Protein AF-A0A4Y9ZS19-F1 (afdb_monomer)

Secondary structure (DSSP, 8-state):
--PPP--------SEEEEEE-B-TT--TTT--EEEEEEHHHHHHHTT---SSTT--TTPPPEEEEEPP--SSTTSPPTTTEESHHHHSHHHHHHTTT---B-B--SSSS--B-EEEEEEESS--SSS-EEE-EEEEEEEETTTEEEEEEEEE-HHHHTT--EEEEEEEE--HHHHHHHHHHHHHHHH----TT--------

Sequence (201 aa):
MRQPSAEKNRKKQETAKLYLWTYDADEFEDNRYLPAVDADELKAFENWQPNNRDDDSGLPGLIAAELPYHKSLQRDVKDRSRDIGKLFDVFVNANNGSSMSFCMFYEGDPEHVLLEATLSLTKPITGPFVEVKLITAMHDQVDGFYPWPGKPHPLHQQGYRYIVSMHVEDDPKILHLSQRLDRNHALGLEVDGDDLDDEDF

Radius of gyration: 18.92 Å; Cα contacts (8 Å, |Δi|>4): 364; chains: 1; bounding box: 66×35×53 Å

Structure (mmCIF, N/CA/C/O backbone):
data_AF-A0A4Y9ZS19-F1
#
_entry.id   AF-A0A4Y9ZS19-F1
#
loop_
_atom_site.group_PDB
_atom_site.id
_atom_site.type_symbol
_atom_site.label_atom_id
_atom_site.label_alt_id
_atom_site.label_comp_id
_atom_site.label_asym_id
_atom_site.label_entity_id
_atom_site.label_seq_id
_atom_site.pdbx_PDB_ins_code
_atom_site.Cartn_x
_atom_site.Cartn_y
_atom_site.Cartn_z
_atom_site.occupancy
_atom_site.B_iso_or_equiv
_atom_site.auth_seq_id
_atom_site.auth_comp_id
_atom_site.auth_asym_id
_atom_site.auth_atom_id
_atom_site.pdbx_PDB_model_num
ATOM 1 N N . MET A 1 1 ? -28.492 19.736 -32.604 1.00 37.72 1 MET A N 1
ATOM 2 C CA . MET A 1 1 ? -28.467 18.367 -32.049 1.00 37.72 1 MET A CA 1
ATOM 3 C C . MET A 1 1 ? -27.195 18.234 -31.230 1.00 37.72 1 MET A C 1
ATOM 5 O O . MET A 1 1 ? -26.124 18.349 -31.805 1.00 37.72 1 MET A O 1
ATOM 9 N N . ARG A 1 2 ? -27.291 18.124 -29.901 1.00 37.28 2 ARG A N 1
ATOM 10 C CA . ARG A 1 2 ? -26.138 17.860 -29.027 1.00 37.28 2 ARG A CA 1
ATOM 11 C C . ARG A 1 2 ? -26.226 16.399 -28.597 1.00 37.28 2 ARG A C 1
ATOM 13 O O . ARG A 1 2 ? -27.251 15.999 -28.054 1.00 37.28 2 ARG A O 1
ATOM 20 N N . GLN A 1 3 ? -25.198 15.619 -28.910 1.00 33.03 3 GLN A N 1
ATOM 21 C CA . GLN A 1 3 ? -25.036 14.265 -28.386 1.00 33.03 3 GLN A CA 1
ATOM 22 C C . GLN A 1 3 ? -24.752 14.352 -26.877 1.00 33.03 3 GLN A C 1
ATOM 24 O O . GLN A 1 3 ? -23.945 15.195 -26.480 1.00 33.03 3 GLN A O 1
ATOM 29 N N . PRO A 1 4 ? -25.376 13.519 -26.031 1.00 42.47 4 PRO A N 1
ATOM 30 C CA . PRO A 1 4 ? -24.923 13.356 -24.662 1.00 42.47 4 PRO A CA 1
ATOM 31 C C . PRO A 1 4 ? -23.642 12.515 -24.667 1.00 42.47 4 PRO A C 1
ATOM 33 O O . PRO A 1 4 ? -23.627 11.369 -25.117 1.00 42.47 4 PRO A O 1
ATOM 36 N N . SER A 1 5 ? -22.556 13.119 -24.194 1.00 43.69 5 SER A N 1
ATOM 37 C CA . SER A 1 5 ? -21.299 12.454 -23.873 1.00 43.69 5 SER A CA 1
ATOM 38 C C . SER A 1 5 ? -21.555 11.355 -22.845 1.00 43.69 5 SER A C 1
ATOM 40 O O . SER A 1 5 ? -22.104 11.609 -21.775 1.00 43.69 5 SER A O 1
ATOM 42 N N . ALA A 1 6 ? -21.172 10.132 -23.201 1.00 39.81 6 ALA A N 1
ATOM 43 C CA . ALA A 1 6 ? -21.225 8.964 -22.342 1.00 39.81 6 ALA A CA 1
ATOM 44 C C . ALA A 1 6 ? -20.276 9.146 -21.150 1.00 39.81 6 ALA A C 1
ATOM 46 O O . ALA A 1 6 ? -19.095 8.806 -21.208 1.00 39.81 6 ALA A O 1
ATOM 47 N N . GLU A 1 7 ? -20.806 9.683 -20.057 1.00 41.41 7 GLU A N 1
ATOM 48 C CA . GLU A 1 7 ? -20.194 9.601 -18.741 1.00 41.41 7 GLU A CA 1
ATOM 49 C C . GLU A 1 7 ? -20.258 8.126 -18.322 1.00 41.41 7 GLU A C 1
ATOM 51 O O . GLU A 1 7 ? -21.286 7.604 -17.884 1.00 41.41 7 GLU A O 1
ATOM 56 N N . LYS A 1 8 ? -19.172 7.390 -18.591 1.00 40.19 8 LYS A N 1
ATOM 57 C CA . LYS A 1 8 ? -19.001 6.018 -18.114 1.00 40.19 8 LYS A CA 1
ATOM 58 C C . LYS A 1 8 ? -19.048 6.058 -16.586 1.00 40.19 8 LYS A C 1
ATOM 60 O O . LYS A 1 8 ? -18.043 6.341 -15.943 1.00 40.19 8 LYS A O 1
ATOM 65 N N . ASN A 1 9 ? -20.203 5.712 -16.023 1.00 37.59 9 ASN A N 1
ATOM 66 C CA . ASN A 1 9 ? -20.364 5.260 -14.644 1.00 37.59 9 ASN A CA 1
ATOM 67 C C . ASN A 1 9 ? -19.464 4.033 -14.408 1.00 37.59 9 ASN A C 1
ATOM 69 O O . ASN A 1 9 ? -19.916 2.888 -14.462 1.00 37.59 9 ASN A O 1
ATOM 73 N N . ARG A 1 10 ? -18.167 4.243 -14.160 1.00 44.97 10 ARG A N 1
ATOM 74 C CA . ARG A 1 10 ? -17.353 3.249 -13.460 1.00 44.97 10 ARG A CA 1
ATOM 75 C C . ARG A 1 10 ? -17.891 3.222 -12.035 1.00 44.97 10 ARG A C 1
ATOM 77 O O . ARG A 1 10 ? -17.698 4.178 -11.290 1.00 44.97 10 ARG A O 1
ATOM 84 N N . LYS A 1 11 ? -18.615 2.157 -11.671 1.00 52.53 11 LYS A N 1
ATOM 85 C CA . LYS A 1 11 ? -18.917 1.872 -10.264 1.00 52.53 11 LYS A CA 1
ATOM 86 C C . LYS A 1 11 ? -17.588 1.899 -9.522 1.00 52.53 11 LYS A C 1
ATOM 88 O O . LYS A 1 11 ? -16.706 1.095 -9.816 1.00 52.53 11 LYS A O 1
ATOM 93 N N . LYS A 1 12 ? -17.437 2.864 -8.626 1.00 64.38 12 LYS A N 1
ATOM 94 C CA . LYS A 1 12 ? -16.283 2.948 -7.746 1.00 64.38 12 LYS A CA 1
ATOM 95 C C . LYS A 1 12 ? -16.266 1.673 -6.913 1.00 64.38 12 LYS A C 1
ATOM 97 O O . LYS A 1 12 ? -17.283 1.356 -6.297 1.00 64.38 12 LYS A O 1
ATOM 102 N N . GLN A 1 13 ? -15.176 0.914 -6.975 1.00 78.12 13 GLN A N 1
ATOM 103 C CA . GLN A 1 13 ? -15.034 -0.242 -6.100 1.00 78.12 13 GLN A CA 1
ATOM 104 C C . GLN A 1 13 ? -15.066 0.250 -4.647 1.00 78.12 13 GLN A C 1
ATOM 106 O O . GLN A 1 13 ? -14.599 1.346 -4.340 1.00 78.12 13 GLN A O 1
ATOM 111 N N . GLU A 1 14 ? -15.709 -0.508 -3.764 1.00 90.06 14 GLU A N 1
ATOM 112 C CA . GLU A 1 14 ? -15.801 -0.140 -2.343 1.00 90.06 14 GLU A CA 1
ATOM 113 C C . GLU A 1 14 ? -14.479 -0.386 -1.607 1.00 90.06 14 GLU A C 1
ATOM 115 O O . GLU A 1 14 ? -14.228 0.203 -0.548 1.00 90.06 14 GLU A O 1
ATOM 120 N N . THR A 1 15 ? -13.636 -1.235 -2.197 1.00 95.62 15 THR A N 1
ATOM 121 C CA . THR A 1 15 ? -12.348 -1.663 -1.672 1.00 95.62 15 THR A CA 1
ATOM 122 C C . THR A 1 15 ? -11.258 -1.609 -2.735 1.00 95.62 15 THR A C 1
ATOM 124 O O . THR A 1 15 ? -11.544 -1.813 -3.911 1.00 95.62 15 THR A O 1
ATOM 127 N N . ALA A 1 16 ? -10.020 -1.407 -2.295 1.00 96.75 16 ALA A N 1
ATOM 128 C CA . ALA A 1 16 ? -8.803 -1.556 -3.092 1.00 96.75 16 ALA A CA 1
ATOM 129 C C . ALA A 1 16 ? -7.787 -2.395 -2.303 1.00 96.75 16 ALA A C 1
ATOM 131 O O . ALA A 1 16 ? -7.974 -2.606 -1.101 1.00 96.75 16 ALA A O 1
ATOM 132 N N . LYS A 1 17 ? -6.726 -2.867 -2.955 1.00 97.81 17 LYS A N 1
ATOM 133 C CA . LYS A 1 17 ? -5.658 -3.637 -2.310 1.00 97.81 17 LYS A CA 1
ATOM 134 C C . LYS A 1 17 ? -4.326 -2.906 -2.429 1.00 97.81 17 LYS A C 1
ATOM 136 O O . LYS A 1 17 ? -4.034 -2.348 -3.481 1.00 97.81 17 LYS A O 1
ATOM 141 N N . LEU A 1 18 ? -3.540 -2.925 -1.358 1.00 97.81 18 LEU A N 1
ATOM 142 C CA . LEU A 1 18 ? -2.150 -2.478 -1.356 1.00 97.81 18 LEU A CA 1
ATOM 143 C C . LEU A 1 18 ? -1.246 -3.633 -0.951 1.00 97.81 18 LEU A C 1
ATOM 145 O O . LEU A 1 18 ? -1.608 -4.370 -0.037 1.00 97.81 18 LEU A O 1
ATOM 149 N N . TYR A 1 19 ? -0.059 -3.713 -1.538 1.00 96.62 19 TYR A N 1
ATOM 150 C CA . TYR A 1 19 ? 1.049 -4.456 -0.943 1.00 96.62 19 TYR A CA 1
ATOM 151 C C . TYR A 1 19 ? 1.952 -3.467 -0.221 1.00 96.62 19 TYR A C 1
ATOM 153 O O . TYR A 1 19 ? 2.368 -2.483 -0.828 1.00 96.62 19 TYR A O 1
ATOM 161 N N . LEU A 1 20 ? 2.195 -3.699 1.068 1.00 94.12 20 LEU A N 1
ATOM 162 C CA . LEU A 1 20 ? 2.998 -2.842 1.938 1.00 94.12 20 LEU A CA 1
ATOM 163 C C . LEU A 1 20 ? 4.255 -3.578 2.409 1.00 94.12 20 LEU A C 1
ATOM 165 O O . LEU A 1 20 ? 4.226 -4.797 2.585 1.00 94.12 20 LEU A O 1
ATOM 169 N N . TRP A 1 21 ? 5.317 -2.828 2.682 1.00 90.56 21 TRP A N 1
ATOM 170 C CA . TRP A 1 21 ? 6.579 -3.339 3.225 1.00 90.56 21 TRP A CA 1
ATOM 171 C C . TRP A 1 21 ? 7.215 -2.338 4.192 1.00 90.56 21 TRP A C 1
ATOM 173 O O . TRP A 1 21 ? 6.664 -1.266 4.443 1.00 90.56 21 TRP A O 1
ATOM 183 N N . THR A 1 22 ? 8.365 -2.700 4.756 1.00 84.69 22 THR A N 1
ATOM 184 C CA . THR A 1 22 ? 9.243 -1.805 5.524 1.00 84.69 22 THR A CA 1
ATOM 185 C C . THR A 1 22 ? 10.634 -1.759 4.891 1.00 84.69 22 THR A C 1
ATOM 187 O O . THR A 1 22 ? 10.970 -2.610 4.068 1.00 84.69 22 THR A O 1
ATOM 190 N N . TYR A 1 23 ? 11.454 -0.792 5.298 1.00 76.12 23 TYR A N 1
ATOM 191 C CA . TYR A 1 23 ? 12.904 -0.817 5.087 1.00 76.12 23 TYR A CA 1
ATOM 192 C C . TYR A 1 23 ? 13.592 -1.076 6.431 1.00 76.12 23 TYR A C 1
ATOM 194 O O . TYR A 1 23 ? 13.014 -0.777 7.479 1.00 76.12 23 TYR A O 1
ATOM 202 N N . ASP A 1 24 ? 14.768 -1.701 6.408 1.00 63.62 24 ASP A N 1
ATOM 203 C CA . ASP A 1 24 ? 15.469 -2.150 7.613 1.00 63.62 24 ASP A CA 1
ATOM 204 C C . ASP A 1 24 ? 15.687 -0.992 8.606 1.00 63.62 24 ASP 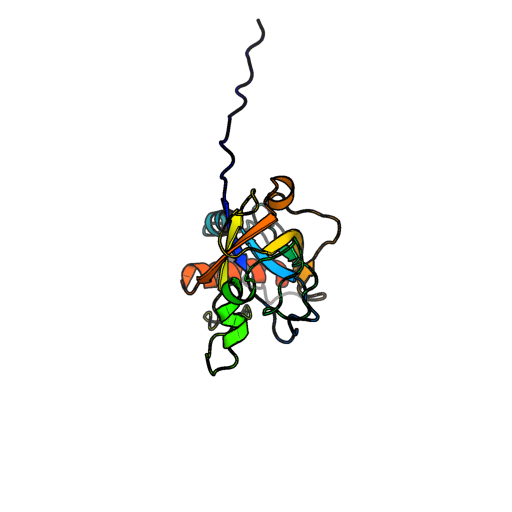A C 1
ATOM 206 O O . ASP A 1 24 ? 16.017 0.127 8.219 1.00 63.62 24 ASP A O 1
ATOM 210 N N . ALA A 1 25 ? 15.570 -1.313 9.898 1.00 51.50 25 ALA A N 1
ATOM 211 C CA . ALA A 1 25 ? 16.018 -0.525 11.055 1.00 51.50 25 ALA A CA 1
ATOM 212 C C . ALA A 1 25 ? 15.159 0.635 11.604 1.00 51.50 25 ALA A C 1
ATOM 214 O O . ALA A 1 25 ? 15.572 1.210 12.613 1.00 51.50 25 ALA A O 1
ATOM 215 N N . ASP A 1 26 ? 13.963 0.925 11.090 1.00 51.69 26 ASP A N 1
ATOM 216 C CA . ASP A 1 26 ? 13.080 1.885 11.772 1.00 51.69 26 ASP A CA 1
ATOM 217 C C . ASP A 1 26 ? 12.094 1.183 12.714 1.00 51.69 26 ASP A C 1
ATOM 219 O O . ASP A 1 26 ? 11.228 0.408 12.296 1.00 51.69 26 ASP A O 1
ATOM 223 N N . GLU A 1 27 ? 12.182 1.490 14.012 1.00 56.25 27 GLU A N 1
ATOM 224 C CA . GLU A 1 27 ? 11.103 1.164 14.939 1.00 56.25 27 GLU A CA 1
ATOM 225 C C . GLU A 1 27 ? 9.820 1.849 14.440 1.00 56.25 27 GLU A C 1
ATOM 227 O O . GLU A 1 27 ? 9.779 3.058 14.212 1.00 56.25 27 GLU A O 1
ATOM 232 N N . PHE A 1 28 ? 8.741 1.080 14.280 1.00 60.59 28 PHE A N 1
ATOM 233 C CA . PHE A 1 28 ? 7.447 1.584 13.796 1.00 60.59 28 PHE A CA 1
ATOM 234 C C . PHE A 1 28 ? 6.908 2.778 14.616 1.00 60.59 28 PHE A C 1
ATOM 236 O O . PHE A 1 28 ? 6.053 3.537 14.162 1.00 60.59 28 PHE A O 1
ATOM 243 N N . GLU A 1 29 ? 7.382 2.944 15.855 1.00 60.31 29 GLU A N 1
ATOM 244 C CA . GLU A 1 29 ? 7.044 4.077 16.720 1.00 60.31 29 GLU A CA 1
ATOM 245 C C . GLU A 1 29 ? 7.560 5.421 16.165 1.00 60.31 29 GLU A C 1
ATOM 247 O O . GLU A 1 29 ? 6.891 6.446 16.343 1.00 60.31 29 GLU A O 1
ATOM 252 N N . ASP A 1 30 ? 8.675 5.399 15.427 1.00 61.31 30 ASP A N 1
ATOM 253 C CA . ASP A 1 30 ? 9.304 6.568 14.807 1.00 61.31 30 ASP A CA 1
ATOM 254 C C . ASP A 1 30 ? 8.923 6.724 13.325 1.00 61.31 30 ASP A C 1
ATOM 256 O O . ASP A 1 30 ? 8.753 7.852 12.843 1.00 61.31 30 ASP A O 1
ATOM 260 N N . ASN A 1 31 ? 8.679 5.616 12.616 1.00 70.31 31 ASN A N 1
ATOM 261 C CA . ASN A 1 31 ? 8.262 5.639 11.215 1.00 70.31 31 ASN A CA 1
ATOM 262 C C . ASN A 1 31 ? 6.764 5.336 11.048 1.00 70.31 31 ASN A C 1
ATOM 264 O O . ASN A 1 31 ? 6.291 4.208 11.162 1.00 70.31 31 ASN A O 1
ATOM 268 N N . ARG A 1 32 ? 5.992 6.386 10.744 1.00 83.81 32 ARG A N 1
ATOM 269 C CA . ARG A 1 32 ? 4.530 6.311 10.558 1.00 83.81 32 ARG A CA 1
ATOM 270 C C . ARG A 1 32 ? 4.112 5.952 9.137 1.00 83.81 32 ARG A C 1
ATOM 272 O O . ARG A 1 32 ? 2.912 5.968 8.852 1.00 83.81 32 ARG A O 1
ATOM 279 N N . TYR A 1 33 ? 5.066 5.712 8.249 1.00 88.88 33 TYR A N 1
ATOM 280 C CA . TYR A 1 33 ? 4.809 5.446 6.847 1.00 88.88 33 TYR A CA 1
ATOM 281 C C . TYR A 1 33 ? 5.137 3.996 6.541 1.00 88.88 33 TYR A C 1
ATOM 283 O O . TYR A 1 33 ? 6.223 3.516 6.838 1.00 88.88 33 TYR A O 1
ATOM 291 N N . LEU A 1 34 ? 4.192 3.323 5.899 1.00 90.94 34 LEU A N 1
ATOM 292 C CA . LEU A 1 34 ? 4.471 2.075 5.215 1.00 90.94 34 LEU A CA 1
ATOM 293 C C . LEU A 1 34 ? 4.564 2.363 3.717 1.00 90.94 34 LEU A C 1
ATOM 295 O O . LEU A 1 34 ? 3.568 2.820 3.137 1.00 90.94 34 LEU A O 1
ATOM 299 N N . PRO A 1 35 ? 5.733 2.140 3.101 1.00 93.50 35 PRO A N 1
ATOM 300 C CA . PRO A 1 35 ? 5.849 1.987 1.662 1.00 93.50 35 PRO A CA 1
ATOM 301 C C . PRO A 1 35 ? 4.808 1.007 1.129 1.00 93.50 35 PRO A C 1
ATOM 303 O O . PRO A 1 35 ? 4.504 -0.002 1.771 1.00 93.50 35 PRO A O 1
ATOM 306 N N . ALA A 1 36 ? 4.222 1.337 -0.015 1.00 95.75 36 ALA A N 1
ATOM 307 C CA . ALA A 1 36 ? 3.195 0.528 -0.637 1.00 95.75 36 ALA A CA 1
ATOM 308 C C . ALA A 1 36 ? 3.112 0.729 -2.151 1.00 95.75 36 ALA A C 1
ATOM 310 O O . ALA A 1 36 ? 3.505 1.765 -2.690 1.00 95.75 36 ALA A O 1
ATOM 311 N N . VAL A 1 37 ? 2.457 -0.228 -2.802 1.00 96.31 37 VAL A N 1
ATOM 312 C CA . VAL A 1 37 ? 1.976 -0.134 -4.184 1.00 96.31 37 VAL A CA 1
ATOM 313 C C . VAL A 1 37 ? 0.522 -0.600 -4.266 1.00 96.31 37 VAL A C 1
ATOM 315 O O . VAL A 1 37 ? 0.103 -1.487 -3.519 1.00 96.31 37 VAL A O 1
ATOM 318 N N . ASP A 1 38 ? -0.263 -0.002 -5.165 1.00 96.62 38 ASP A N 1
ATOM 319 C CA . ASP A 1 38 ? -1.594 -0.503 -5.527 1.00 96.62 38 ASP A CA 1
ATOM 320 C C . ASP A 1 38 ? -1.476 -1.850 -6.258 1.00 96.62 38 ASP A C 1
ATOM 322 O O . ASP A 1 38 ? -0.743 -1.979 -7.239 1.00 96.62 38 ASP A O 1
ATOM 326 N N . ALA A 1 39 ? -2.212 -2.863 -5.799 1.00 96.62 39 ALA A N 1
ATOM 327 C CA . ALA A 1 39 ? -2.178 -4.196 -6.390 1.00 96.62 39 ALA A CA 1
ATOM 328 C C . ALA A 1 39 ? -2.625 -4.218 -7.864 1.00 96.62 39 ALA A C 1
ATOM 330 O O . ALA A 1 39 ? -2.105 -5.015 -8.649 1.00 96.62 39 ALA A O 1
ATOM 331 N N . ASP A 1 40 ? -3.567 -3.354 -8.261 1.00 94.75 40 ASP A N 1
ATOM 332 C CA . ASP A 1 40 ? -4.012 -3.263 -9.656 1.00 94.75 40 ASP A CA 1
ATOM 333 C C . ASP A 1 40 ? -2.925 -2.632 -10.543 1.00 94.75 40 ASP A C 1
ATOM 335 O O . ASP A 1 40 ? -2.724 -3.072 -11.679 1.00 94.75 40 ASP A O 1
ATOM 339 N N . GLU A 1 41 ? -2.191 -1.642 -10.024 1.00 94.94 41 GLU A N 1
ATOM 340 C CA . GLU A 1 41 ? -1.064 -1.028 -10.734 1.00 94.94 41 GLU A CA 1
ATOM 341 C C . GLU A 1 41 ? 0.129 -1.987 -10.819 1.00 94.94 41 GLU A C 1
ATOM 343 O O . GLU A 1 41 ? 0.701 -2.145 -11.896 1.00 94.94 41 GLU A O 1
ATOM 348 N N . LEU A 1 42 ? 0.443 -2.713 -9.740 1.00 95.69 42 LEU A N 1
ATOM 349 C CA . LEU A 1 42 ? 1.488 -3.740 -9.747 1.00 95.69 42 LEU A CA 1
ATOM 350 C C . LEU A 1 42 ? 1.176 -4.858 -10.753 1.00 95.69 42 LEU A C 1
ATOM 352 O O . LEU A 1 42 ? 2.053 -5.344 -11.465 1.00 95.69 42 LEU A O 1
ATOM 356 N N . LYS A 1 43 ? -0.098 -5.241 -10.871 1.00 94.88 43 LYS A N 1
ATOM 357 C CA . LYS A 1 43 ? -0.538 -6.210 -11.876 1.00 94.88 43 LYS A CA 1
ATOM 358 C C . LYS A 1 43 ? -0.404 -5.673 -13.300 1.00 94.88 43 LYS A C 1
ATOM 360 O O . LYS A 1 43 ? -0.035 -6.424 -14.201 1.00 94.88 43 LYS A O 1
ATOM 365 N N . ALA A 1 44 ? -0.711 -4.397 -13.5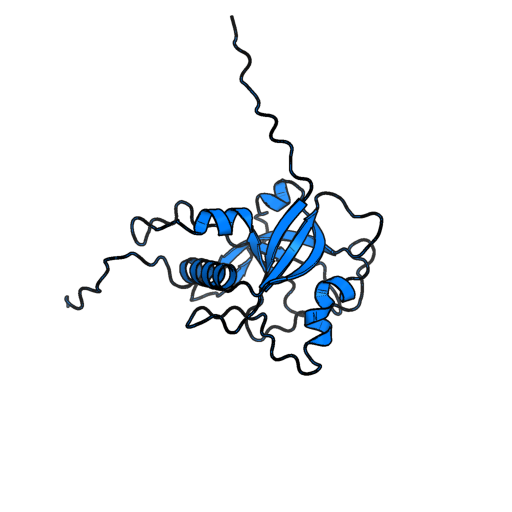28 1.00 92.19 44 ALA A N 1
ATOM 366 C CA . ALA A 1 44 ? -0.502 -3.766 -14.830 1.00 92.19 44 ALA A CA 1
ATOM 367 C C . ALA A 1 44 ? 0.992 -3.680 -15.186 1.00 92.19 44 ALA A C 1
ATOM 369 O O . ALA A 1 44 ? 1.357 -3.847 -16.350 1.00 92.19 44 ALA A O 1
ATOM 370 N N . PHE A 1 45 ? 1.841 -3.492 -14.176 1.00 94.56 45 PHE A N 1
ATOM 371 C CA . PHE A 1 45 ? 3.291 -3.447 -14.305 1.00 94.56 45 PHE A CA 1
ATOM 372 C C . PHE A 1 45 ? 3.916 -4.787 -14.698 1.00 94.56 45 PHE A C 1
ATOM 374 O O . PHE A 1 45 ? 5.001 -4.780 -15.259 1.00 94.56 45 PHE A O 1
ATOM 381 N N . GLU A 1 46 ? 3.249 -5.927 -14.488 1.00 94.12 46 GLU A N 1
ATOM 382 C CA . GLU A 1 46 ? 3.795 -7.265 -14.773 1.00 94.12 46 GLU A CA 1
ATOM 383 C C . GLU A 1 46 ? 4.500 -7.364 -16.137 1.00 94.12 46 GLU A C 1
ATOM 385 O O . GLU A 1 46 ? 5.649 -7.799 -16.214 1.00 94.12 46 GLU A O 1
ATOM 390 N N . ASN A 1 47 ? 3.835 -6.887 -17.190 1.00 91.56 47 ASN A N 1
ATOM 391 C CA . ASN A 1 47 ? 4.328 -6.943 -18.570 1.00 91.56 47 ASN A CA 1
ATOM 392 C C . ASN A 1 47 ? 4.892 -5.605 -19.069 1.00 91.56 47 ASN A C 1
ATOM 394 O O . ASN A 1 47 ? 5.118 -5.447 -20.268 1.00 91.56 47 ASN A O 1
ATOM 398 N N . TRP A 1 48 ? 5.042 -4.622 -18.184 1.00 93.06 48 TRP A N 1
ATOM 399 C CA . TRP A 1 48 ? 5.611 -3.332 -1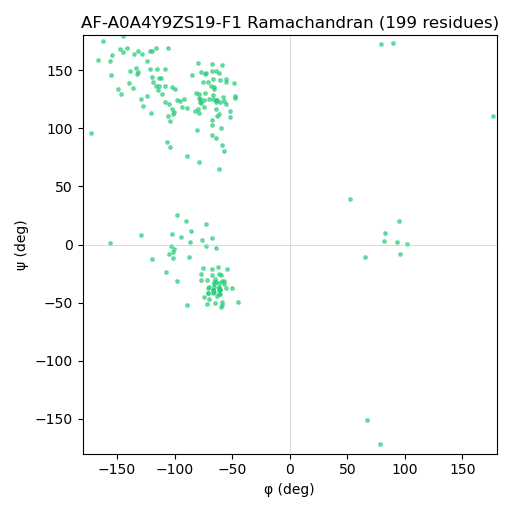8.539 1.00 93.06 48 TRP A CA 1
ATOM 400 C C . TRP A 1 48 ? 7.128 -3.451 -18.695 1.00 93.06 48 TRP A C 1
ATOM 402 O O . TRP A 1 48 ? 7.784 -4.136 -17.910 1.00 93.06 48 TRP A O 1
ATOM 412 N N . GLN A 1 49 ? 7.652 -2.773 -19.714 1.00 89.88 49 GLN A N 1
ATOM 413 C CA . GLN A 1 49 ? 9.075 -2.589 -19.961 1.00 89.88 49 GLN A CA 1
ATOM 414 C C . GLN A 1 49 ? 9.299 -1.150 -20.442 1.00 89.88 49 GLN A C 1
ATOM 416 O O . GLN A 1 49 ? 8.495 -0.665 -21.249 1.00 89.88 49 GLN A O 1
ATOM 421 N N . PRO A 1 50 ? 10.356 -0.472 -19.975 1.00 90.31 50 PRO A N 1
ATOM 422 C CA . PRO A 1 50 ? 10.693 0.865 -20.439 1.00 90.31 50 PRO A CA 1
ATOM 423 C C . PRO A 1 50 ? 11.257 0.818 -21.864 1.00 90.31 50 PRO A C 1
ATOM 425 O O . PRO A 1 50 ? 11.942 -0.132 -22.244 1.00 90.31 50 PRO A O 1
ATOM 428 N N . ASN A 1 51 ? 11.004 1.853 -22.672 1.00 88.50 51 ASN A N 1
ATOM 429 C CA . ASN A 1 51 ? 11.620 1.948 -24.003 1.00 88.50 51 ASN A CA 1
ATOM 430 C C . ASN A 1 51 ? 13.089 2.409 -23.950 1.00 88.50 51 ASN A C 1
ATOM 432 O O . ASN A 1 51 ? 13.842 2.173 -24.892 1.00 88.50 51 ASN A O 1
ATOM 436 N N . ASN A 1 52 ? 13.468 3.141 -22.900 1.00 88.31 52 ASN A N 1
ATOM 437 C CA . ASN A 1 52 ? 14.820 3.621 -22.606 1.00 88.31 52 ASN A CA 1
ATOM 438 C C . ASN A 1 52 ? 14.906 4.019 -21.118 1.00 88.31 52 ASN A C 1
ATOM 440 O O . ASN A 1 52 ? 13.889 4.018 -20.425 1.00 88.31 52 ASN A O 1
ATOM 444 N N . ARG A 1 53 ? 16.100 4.387 -20.635 1.00 88.31 53 ARG A N 1
ATOM 445 C CA . ARG A 1 53 ? 16.346 4.687 -19.211 1.00 88.31 53 ARG A CA 1
ATOM 446 C C . ARG A 1 53 ? 15.554 5.875 -18.655 1.00 88.31 53 ARG A C 1
ATOM 448 O O . ARG A 1 53 ? 15.392 5.963 -17.443 1.00 88.31 53 ARG A O 1
ATOM 455 N N . ASP A 1 54 ? 15.050 6.747 -19.526 1.00 86.94 54 ASP A N 1
ATOM 456 C CA . ASP A 1 54 ? 14.278 7.938 -19.160 1.00 86.94 54 ASP A CA 1
ATOM 457 C C . ASP A 1 54 ? 12.758 7.735 -19.320 1.00 86.94 54 ASP A C 1
ATOM 459 O O . ASP A 1 54 ? 11.977 8.636 -19.012 1.00 86.94 54 ASP A O 1
ATOM 463 N N . ASP A 1 55 ? 12.311 6.582 -19.830 1.00 88.44 55 ASP A N 1
ATOM 464 C CA . ASP A 1 55 ? 10.895 6.310 -20.080 1.00 88.44 55 ASP A CA 1
ATOM 465 C C . ASP A 1 55 ? 10.204 5.695 -18.861 1.00 88.44 55 ASP A C 1
ATOM 467 O O . ASP A 1 55 ? 9.896 4.503 -18.818 1.00 88.44 55 ASP A O 1
ATOM 471 N N . ASP A 1 56 ? 9.914 6.538 -17.873 1.00 88.50 56 ASP A N 1
ATOM 472 C CA . ASP A 1 56 ? 9.125 6.176 -16.690 1.00 88.50 56 ASP A CA 1
ATOM 473 C C . ASP A 1 56 ? 7.611 6.087 -16.973 1.00 88.50 56 ASP A C 1
ATOM 475 O O . ASP A 1 56 ? 6.800 5.834 -16.072 1.00 88.50 56 ASP A O 1
ATOM 479 N N . SER A 1 57 ? 7.198 6.253 -18.234 1.00 89.25 57 SER A N 1
ATOM 480 C CA . SER A 1 57 ? 5.793 6.253 -18.625 1.00 89.25 57 SER A CA 1
ATOM 481 C C . SER A 1 57 ? 5.146 4.900 -18.331 1.00 89.25 57 SER A C 1
ATOM 483 O O . SER A 1 57 ? 5.370 3.903 -19.018 1.00 89.25 57 SER A O 1
ATOM 485 N N . GLY A 1 58 ? 4.253 4.874 -17.344 1.00 87.88 58 GLY A N 1
ATOM 486 C CA . GLY A 1 58 ? 3.538 3.660 -16.946 1.00 87.88 58 GLY A CA 1
ATOM 487 C C . GLY A 1 58 ? 4.200 2.877 -15.814 1.00 87.88 58 GLY A C 1
ATOM 488 O O . GLY A 1 58 ? 3.630 1.868 -15.402 1.00 87.88 58 GLY A O 1
ATOM 489 N N . LEU A 1 59 ? 5.321 3.361 -15.267 1.00 92.19 59 LEU A N 1
ATOM 490 C CA . LEU A 1 59 ? 5.834 2.901 -13.981 1.00 92.19 59 LEU A CA 1
ATOM 491 C C . LEU A 1 59 ? 4.823 3.274 -12.875 1.00 92.19 59 LEU A C 1
ATOM 493 O O . LEU A 1 59 ? 4.482 4.455 -12.738 1.00 92.19 59 LEU A O 1
ATOM 497 N N . PRO A 1 60 ? 4.308 2.308 -12.089 1.00 93.56 60 PRO A N 1
ATOM 498 C CA . PRO A 1 60 ? 3.451 2.608 -10.947 1.00 93.56 60 PRO A CA 1
ATOM 499 C C . PRO A 1 60 ? 4.118 3.565 -9.965 1.00 93.56 60 PRO A C 1
ATOM 501 O O . PRO A 1 60 ? 5.304 3.433 -9.661 1.00 93.56 60 PRO A O 1
ATOM 504 N N . GLY A 1 61 ? 3.345 4.509 -9.436 1.00 92.06 61 GLY A N 1
ATOM 505 C CA . GLY A 1 61 ? 3.832 5.394 -8.385 1.00 92.06 61 GLY A CA 1
ATOM 506 C C . GLY A 1 61 ? 3.939 4.660 -7.050 1.00 92.06 61 GLY A C 1
ATOM 507 O O . GLY A 1 61 ? 3.109 3.810 -6.729 1.00 92.06 61 GLY A O 1
ATOM 508 N N . LEU A 1 62 ? 4.927 5.031 -6.238 1.00 94.94 62 LEU A N 1
ATOM 509 C CA . LEU A 1 62 ? 5.000 4.559 -4.860 1.00 94.94 62 LEU A CA 1
ATOM 510 C C . LEU A 1 62 ? 4.002 5.307 -3.972 1.00 94.94 62 LEU A C 1
ATOM 512 O O . LEU A 1 62 ? 3.697 6.493 -4.155 1.00 94.94 62 LEU A O 1
ATOM 516 N N . ILE A 1 63 ? 3.507 4.596 -2.966 1.00 97.00 63 ILE A N 1
ATOM 517 C CA . ILE A 1 63 ? 2.560 5.094 -1.978 1.00 97.00 63 ILE A CA 1
ATOM 518 C C . ILE A 1 63 ? 3.238 5.063 -0.613 1.00 97.00 63 ILE A C 1
ATOM 520 O O . ILE A 1 63 ? 3.842 4.073 -0.228 1.00 97.00 63 ILE A O 1
ATOM 524 N N . ALA A 1 64 ? 3.075 6.127 0.164 1.00 95.62 64 ALA A N 1
ATOM 525 C CA . ALA A 1 64 ? 3.273 6.090 1.604 1.00 95.62 64 ALA A CA 1
ATOM 526 C C . ALA A 1 64 ? 1.906 6.006 2.288 1.00 95.62 64 ALA A C 1
ATOM 528 O O . ALA A 1 64 ? 1.118 6.960 2.249 1.00 95.62 64 ALA A O 1
ATOM 529 N N . ALA A 1 65 ? 1.613 4.871 2.921 1.00 95.69 65 ALA A N 1
ATOM 530 C CA . ALA A 1 65 ? 0.471 4.728 3.812 1.00 95.69 65 ALA A CA 1
ATOM 531 C C . ALA A 1 65 ? 0.835 5.305 5.188 1.00 95.69 65 ALA A C 1
ATOM 533 O O . ALA A 1 65 ? 1.490 4.654 5.997 1.00 95.69 65 ALA A O 1
ATOM 534 N N . GLU A 1 66 ? 0.425 6.549 5.448 1.00 94.38 66 GLU A N 1
ATOM 535 C CA . GLU A 1 66 ? 0.634 7.231 6.728 1.00 94.38 66 GLU A CA 1
ATOM 536 C C . GLU A 1 66 ? -0.404 6.757 7.752 1.00 94.38 66 GLU A C 1
ATOM 538 O O . GLU A 1 66 ? -1.605 7.028 7.611 1.00 94.38 66 GLU A O 1
ATOM 543 N N . LEU A 1 67 ? 0.061 6.112 8.820 1.00 92.56 67 LEU A N 1
ATOM 544 C CA . LEU A 1 67 ? -0.756 5.773 9.976 1.00 92.56 67 LEU A CA 1
ATOM 545 C C . LEU A 1 67 ? -0.943 6.982 10.917 1.00 92.56 67 LEU A C 1
ATOM 547 O O . LEU A 1 67 ? -0.110 7.896 10.979 1.00 92.56 67 LEU A O 1
ATOM 551 N N . PRO A 1 68 ? -2.022 7.000 11.725 1.00 91.81 68 PRO A N 1
ATOM 552 C CA . PRO A 1 68 ? -2.115 7.913 12.855 1.00 91.81 68 PRO A CA 1
ATOM 553 C C . PRO A 1 68 ? -0.942 7.654 13.803 1.00 91.81 68 PRO A C 1
ATOM 555 O O . PRO A 1 68 ? -0.445 6.532 13.879 1.00 91.81 68 PRO A O 1
ATOM 558 N N . TYR A 1 69 ? -0.545 8.656 14.584 1.00 89.56 69 TYR A N 1
ATOM 559 C CA . TYR A 1 69 ? 0.447 8.433 15.632 1.00 89.56 69 TYR A CA 1
ATOM 560 C C . TYR A 1 69 ? -0.075 7.411 16.652 1.00 89.56 69 TYR A C 1
ATOM 562 O O . TYR A 1 69 ? -1.029 7.689 17.384 1.00 89.56 69 TYR A O 1
ATOM 570 N N . HIS A 1 70 ? 0.561 6.244 16.686 1.00 84.88 70 HIS A N 1
ATOM 571 C CA . HIS A 1 70 ? 0.321 5.184 17.653 1.00 84.88 70 HIS A CA 1
ATOM 572 C C . HIS A 1 70 ? 1.511 5.124 18.602 1.00 84.88 70 HIS A C 1
ATOM 574 O O . HIS A 1 70 ? 2.651 5.158 18.164 1.00 84.88 70 HIS A O 1
ATOM 580 N N . LYS A 1 71 ? 1.246 4.990 19.906 1.00 81.94 71 LYS A N 1
ATOM 581 C CA . LYS A 1 71 ? 2.321 4.711 20.873 1.00 81.94 71 LYS A CA 1
ATOM 582 C C . LYS A 1 71 ? 2.919 3.318 20.687 1.00 81.94 71 LYS A C 1
ATOM 584 O O . LYS A 1 71 ? 4.011 3.082 21.156 1.00 81.94 71 LYS A O 1
ATOM 589 N N . SER A 1 72 ? 2.134 2.395 20.139 1.00 82.19 72 SER A N 1
ATOM 590 C CA . SER A 1 72 ? 2.551 1.066 19.706 1.00 82.19 72 SER A CA 1
ATOM 591 C C . SER A 1 72 ? 1.444 0.471 18.835 1.00 82.19 72 SER A C 1
ATOM 593 O O . SER A 1 72 ? 0.271 0.843 18.974 1.00 82.19 72 SER A O 1
ATOM 595 N N . LEU A 1 73 ? 1.776 -0.514 18.000 1.00 84.19 73 LEU A N 1
ATOM 596 C CA . LEU A 1 73 ? 0.811 -1.259 17.175 1.00 84.19 73 LEU A CA 1
ATOM 597 C C . LEU A 1 73 ? -0.165 -2.146 17.973 1.00 84.19 73 LEU A C 1
ATOM 599 O O . LEU A 1 73 ? -0.974 -2.858 17.393 1.00 84.19 73 LEU A O 1
ATOM 603 N N . GLN A 1 74 ? -0.137 -2.084 19.306 1.00 85.94 74 GLN A N 1
ATOM 604 C CA . GLN A 1 74 ? -1.079 -2.775 20.193 1.00 85.94 74 GLN A CA 1
ATOM 605 C C . GLN A 1 74 ? -2.174 -1.854 20.749 1.00 85.94 74 GLN A C 1
ATOM 607 O O . GLN A 1 74 ? -3.117 -2.331 21.382 1.00 85.94 74 GLN A O 1
ATOM 612 N N . ARG A 1 75 ? -2.044 -0.531 20.593 1.00 89.50 75 ARG A N 1
ATOM 613 C CA . ARG A 1 75 ? -2.901 0.445 21.279 1.00 89.50 75 ARG A CA 1
ATOM 614 C C . ARG A 1 75 ? -3.653 1.316 20.298 1.00 89.50 75 ARG A C 1
ATOM 616 O O . ARG A 1 75 ? -3.055 2.173 19.665 1.00 89.50 75 ARG A O 1
ATOM 623 N N . ASP A 1 76 ? -4.970 1.167 20.271 1.00 94.06 76 ASP A N 1
ATOM 624 C CA . ASP A 1 76 ? -5.815 1.967 19.395 1.00 94.06 76 ASP A CA 1
ATOM 625 C C . ASP A 1 76 ? -5.743 3.477 19.663 1.00 94.06 76 ASP A C 1
ATOM 627 O O . ASP A 1 76 ? -5.651 3.942 20.805 1.00 94.06 76 ASP A O 1
ATOM 631 N N . VAL A 1 77 ? -5.889 4.251 18.589 1.00 94.31 77 VAL A N 1
ATOM 632 C CA . VAL A 1 77 ? -6.103 5.696 18.635 1.00 94.31 77 VAL A CA 1
ATOM 633 C C . VAL A 1 77 ? -7.597 5.974 18.548 1.00 94.31 77 VAL A C 1
ATOM 635 O O . VAL A 1 77 ? -8.271 5.586 17.590 1.00 94.31 77 VAL A O 1
ATOM 638 N N . LYS A 1 78 ? -8.117 6.696 19.547 1.00 94.81 78 LYS A N 1
ATOM 639 C CA . LYS A 1 78 ? -9.539 7.045 19.650 1.00 94.81 78 LYS A CA 1
ATOM 640 C C . LYS A 1 78 ? -10.072 7.587 18.319 1.00 94.81 78 LYS A C 1
ATOM 642 O O . LYS A 1 78 ? -9.497 8.504 17.744 1.00 94.81 7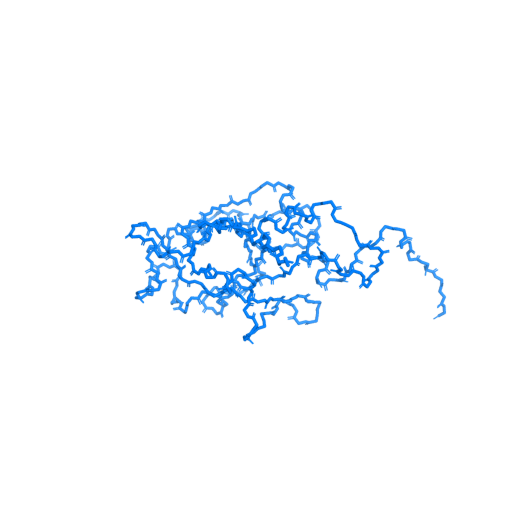8 LYS A O 1
ATOM 647 N N . ASP A 1 79 ? -11.177 7.005 17.855 1.00 93.25 79 ASP A N 1
ATOM 648 C CA . ASP A 1 79 ? -11.891 7.324 16.610 1.00 93.25 79 ASP A CA 1
ATOM 649 C C . ASP A 1 79 ? -11.138 7.034 15.295 1.00 93.25 79 ASP A C 1
ATOM 651 O O . ASP A 1 79 ? -11.776 7.016 14.236 1.00 93.25 79 ASP A O 1
ATOM 655 N N . ARG A 1 80 ? -9.838 6.721 15.357 1.00 96.12 80 ARG A N 1
ATOM 656 C CA . ARG A 1 80 ? -8.935 6.529 14.211 1.00 96.12 80 ARG A CA 1
ATOM 657 C C . ARG A 1 80 ? -8.555 5.069 13.980 1.00 96.12 80 ARG A C 1
ATOM 659 O O . ARG A 1 80 ? -8.228 4.723 12.852 1.00 96.12 80 ARG A O 1
ATOM 666 N N . SER A 1 81 ? -8.631 4.214 14.995 1.00 96.94 81 SER A N 1
ATOM 667 C CA . SER A 1 81 ? -8.443 2.770 14.848 1.00 96.94 81 SER A CA 1
ATOM 668 C C . SER A 1 81 ? -9.343 1.972 15.794 1.00 96.94 81 SER A C 1
ATOM 670 O O . SER A 1 81 ? -9.949 2.521 16.721 1.00 96.94 81 SER A O 1
ATOM 672 N N . ARG A 1 82 ? -9.452 0.672 15.523 1.00 97.12 82 ARG A N 1
ATOM 673 C CA . ARG A 1 82 ? -10.033 -0.346 16.402 1.00 97.12 82 ARG A CA 1
ATOM 674 C C . ARG A 1 82 ? -9.326 -1.664 16.141 1.00 97.12 82 ARG A C 1
ATOM 676 O O . ARG A 1 82 ? -9.228 -2.063 14.983 1.00 97.12 82 ARG A O 1
ATOM 683 N N . ASP A 1 83 ? -8.942 -2.360 17.205 1.00 95.50 83 ASP A N 1
ATOM 684 C CA . ASP A 1 83 ? -8.263 -3.651 17.146 1.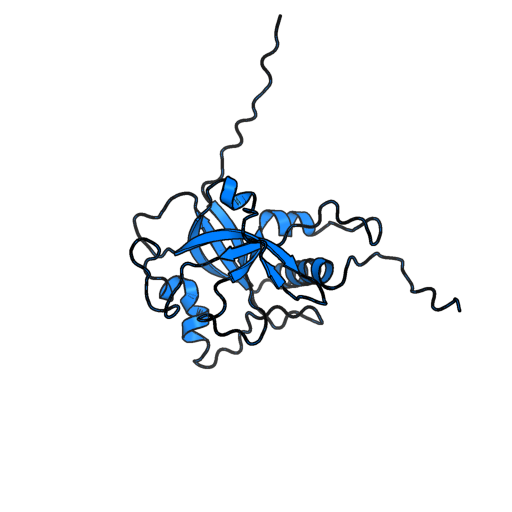00 95.50 83 ASP A CA 1
ATOM 685 C C . ASP A 1 83 ? -7.016 -3.625 16.232 1.00 95.50 83 ASP A C 1
ATOM 687 O O . ASP A 1 83 ? -6.764 -4.589 15.507 1.00 95.50 83 ASP A O 1
ATOM 691 N N . ILE A 1 84 ? -6.226 -2.539 16.239 1.00 93.44 84 ILE A N 1
ATOM 692 C CA . ILE A 1 84 ? -5.056 -2.413 15.345 1.00 93.44 84 ILE A CA 1
ATOM 693 C C . ILE A 1 84 ? -4.048 -3.558 15.520 1.00 93.44 84 ILE A C 1
ATOM 695 O O . ILE A 1 84 ? -3.508 -4.051 14.532 1.00 93.44 84 ILE A O 1
ATOM 699 N N . GLY A 1 85 ? -3.893 -4.073 16.743 1.00 91.00 85 GLY A N 1
ATOM 700 C CA . GLY A 1 85 ? -3.043 -5.235 17.011 1.00 91.00 85 GLY A CA 1
ATOM 701 C C . GLY A 1 85 ? -3.458 -6.491 16.244 1.00 91.00 85 GLY A C 1
ATOM 702 O O . GLY A 1 85 ? -2.601 -7.306 15.948 1.00 91.00 85 GLY A O 1
ATOM 703 N N . LYS A 1 86 ? -4.735 -6.633 15.856 1.00 92.94 86 LYS A N 1
ATOM 704 C CA . LYS A 1 86 ? -5.185 -7.745 15.001 1.00 92.94 86 LYS A CA 1
ATOM 705 C C . LYS A 1 86 ? -4.817 -7.548 13.534 1.00 92.94 86 LYS A C 1
ATOM 707 O O . LYS A 1 86 ? -4.640 -8.534 12.833 1.00 92.94 86 LYS A O 1
ATOM 712 N N . LEU A 1 87 ? -4.747 -6.302 13.052 1.00 92.88 87 LEU A N 1
ATOM 713 C CA . LEU A 1 87 ? -4.290 -6.024 11.685 1.00 92.88 87 LEU A CA 1
ATOM 714 C C . LEU A 1 87 ? -2.797 -6.312 11.576 1.00 92.88 87 LEU A C 1
ATOM 716 O O . LEU A 1 87 ? -2.368 -6.989 10.655 1.00 92.88 87 LEU A O 1
ATOM 720 N N . PHE A 1 88 ? -2.023 -5.822 12.542 1.00 87.88 88 PHE A N 1
ATOM 721 C CA . PHE A 1 88 ? -0.565 -5.919 12.557 1.00 87.88 88 PHE A CA 1
ATOM 722 C C . PHE A 1 88 ? -0.066 -7.087 13.418 1.00 87.88 88 PHE A C 1
ATOM 724 O O . PHE A 1 88 ? 1.056 -7.042 13.914 1.00 87.88 88 PHE A O 1
ATOM 731 N N . ASP A 1 89 ? -0.884 -8.128 13.609 1.00 86.06 89 ASP A N 1
ATOM 732 C CA . ASP A 1 89 ? -0.577 -9.249 14.511 1.00 86.06 89 ASP A CA 1
ATOM 733 C C . ASP A 1 89 ? 0.764 -9.904 14.160 1.00 86.06 89 ASP A C 1
ATOM 735 O O . ASP A 1 89 ? 1.568 -10.208 15.038 1.00 86.06 89 ASP A O 1
ATOM 739 N N . VAL A 1 90 ? 1.046 -10.000 12.861 1.00 76.62 90 VAL A N 1
ATOM 740 C CA . VAL A 1 90 ? 2.304 -10.523 12.324 1.00 76.62 90 VAL A CA 1
ATOM 741 C C . VAL A 1 90 ? 3.518 -9.700 12.744 1.00 76.62 90 VAL A C 1
ATOM 743 O O . VAL A 1 90 ? 4.517 -10.293 13.117 1.00 76.62 90 VAL A O 1
ATOM 746 N N . PHE A 1 91 ? 3.436 -8.367 12.801 1.00 73.50 91 PHE A N 1
ATOM 747 C CA . PHE A 1 91 ? 4.526 -7.535 13.330 1.00 73.50 91 PHE A CA 1
ATOM 748 C C . PHE A 1 91 ? 4.621 -7.611 14.845 1.00 73.50 91 PHE A C 1
ATOM 750 O O . PHE A 1 91 ? 5.706 -7.739 15.405 1.00 73.50 91 PHE A O 1
ATOM 757 N N . VAL A 1 92 ? 3.475 -7.519 15.521 1.00 72.38 92 VAL A N 1
ATOM 758 C CA . VAL A 1 92 ? 3.414 -7.501 16.984 1.00 72.38 92 VAL A CA 1
ATOM 759 C C . VAL A 1 92 ? 3.976 -8.798 17.568 1.00 72.38 92 VAL A C 1
ATOM 761 O O . VAL A 1 92 ? 4.649 -8.765 18.599 1.00 72.38 92 VAL A O 1
ATOM 764 N N . ASN A 1 93 ? 3.731 -9.924 16.899 1.00 70.81 93 ASN A N 1
ATOM 765 C CA . ASN A 1 93 ? 4.149 -11.246 17.347 1.00 70.81 93 ASN A CA 1
ATOM 766 C C . ASN A 1 93 ? 5.382 -11.792 16.607 1.00 70.81 93 ASN A C 1
ATOM 768 O O . ASN A 1 93 ? 5.844 -12.872 16.979 1.00 70.81 93 ASN A O 1
ATOM 772 N N . ALA A 1 94 ? 5.954 -11.074 15.627 1.00 62.62 94 ALA A N 1
ATOM 773 C CA . ALA A 1 94 ? 7.157 -11.513 14.903 1.00 62.62 94 ALA A CA 1
ATOM 774 C C . ALA A 1 94 ? 8.360 -11.751 15.834 1.00 62.62 94 ALA A C 1
ATOM 776 O O . ALA A 1 94 ? 9.145 -12.683 15.642 1.00 62.62 94 ALA A O 1
ATOM 777 N N . ASN A 1 95 ? 8.438 -10.984 16.926 1.00 52.75 95 ASN A N 1
ATOM 778 C CA . ASN A 1 95 ? 9.457 -11.124 17.971 1.00 52.75 95 ASN A CA 1
ATOM 779 C C . ASN A 1 95 ? 9.403 -12.462 18.744 1.00 52.75 95 ASN A C 1
ATOM 781 O O . ASN A 1 95 ? 10.271 -12.717 19.576 1.00 52.75 95 ASN A O 1
ATOM 785 N N . ASN A 1 96 ? 8.438 -13.345 18.460 1.00 50.66 96 ASN A N 1
ATOM 786 C CA . ASN A 1 96 ? 8.360 -14.697 19.027 1.00 50.66 96 ASN A CA 1
ATOM 787 C C . ASN A 1 96 ? 9.101 -15.764 18.194 1.00 50.66 96 ASN A C 1
ATOM 789 O O . ASN A 1 96 ? 8.834 -16.957 18.347 1.00 50.66 96 ASN A O 1
ATOM 793 N N . GLY A 1 97 ? 10.039 -15.358 17.332 1.00 45.69 97 GLY A N 1
ATOM 794 C CA . GLY A 1 97 ? 10.904 -16.273 16.580 1.00 45.69 97 GLY A CA 1
ATOM 795 C C . GLY A 1 97 ? 10.410 -16.618 15.175 1.00 45.69 97 GLY A C 1
ATOM 796 O O . GLY A 1 97 ? 10.838 -17.631 14.625 1.00 45.69 97 GLY A O 1
ATOM 797 N N . SER A 1 98 ? 9.528 -15.808 14.577 1.00 55.12 98 SER A N 1
ATOM 798 C CA . SER A 1 98 ? 9.248 -15.942 13.146 1.00 55.12 98 SER A CA 1
ATOM 799 C C . SER A 1 98 ? 10.426 -15.383 12.353 1.00 55.12 98 SER A C 1
ATOM 801 O O . SER A 1 98 ? 10.770 -14.215 12.505 1.00 55.12 98 SER A O 1
ATOM 803 N N . SER A 1 99 ? 11.010 -16.184 11.468 1.00 57.06 99 SER A N 1
ATOM 804 C CA . SER A 1 99 ? 12.048 -15.764 10.516 1.00 57.06 99 SER A CA 1
ATOM 805 C C . SER A 1 99 ? 11.509 -14.890 9.369 1.00 57.06 99 SER A C 1
ATOM 807 O O . SER A 1 99 ? 12.138 -14.812 8.321 1.00 57.06 99 SER A O 1
ATOM 809 N N . MET A 1 100 ? 10.314 -14.310 9.513 1.00 66.12 100 MET A N 1
ATOM 810 C CA . MET A 1 100 ? 9.658 -13.536 8.460 1.00 66.12 100 MET A CA 1
ATOM 811 C C . MET A 1 100 ? 10.210 -12.114 8.454 1.00 66.12 100 MET A C 1
ATOM 813 O O . MET A 1 100 ? 10.009 -11.368 9.412 1.00 66.12 100 MET A O 1
ATOM 817 N N . SER A 1 101 ? 10.882 -11.748 7.366 1.00 71.50 101 SER A N 1
ATOM 818 C CA . SER A 1 101 ? 11.257 -10.366 7.095 1.00 71.50 101 SER A CA 1
ATOM 819 C C . SER A 1 101 ? 10.169 -9.705 6.254 1.00 71.50 101 SER A C 1
ATOM 821 O O . SER A 1 101 ? 9.821 -10.219 5.198 1.00 71.50 101 SER A O 1
ATOM 823 N N . PHE A 1 102 ? 9.636 -8.571 6.710 1.00 76.25 102 PHE A N 1
ATOM 824 C CA . PHE A 1 102 ? 8.802 -7.680 5.886 1.00 76.25 102 PHE A CA 1
ATOM 825 C C . PHE A 1 102 ? 9.633 -6.560 5.238 1.00 76.25 102 PHE A C 1
ATOM 827 O O . PHE A 1 102 ? 9.084 -5.634 4.637 1.00 76.25 102 PHE A O 1
ATOM 834 N N . CYS A 1 103 ? 10.959 -6.630 5.399 1.00 78.31 103 CYS A N 1
ATOM 835 C CA . CYS A 1 103 ? 11.895 -5.692 4.811 1.00 78.31 103 CYS A CA 1
ATOM 836 C C . CYS A 1 103 ? 12.079 -6.011 3.329 1.00 78.31 103 CYS A C 1
ATOM 838 O O . CYS A 1 103 ? 12.494 -7.116 2.981 1.00 78.31 103 CYS A O 1
ATOM 840 N N . MET A 1 104 ? 11.785 -5.042 2.467 1.00 80.69 104 MET A N 1
ATOM 841 C CA . MET A 1 104 ? 12.054 -5.169 1.038 1.00 80.69 104 MET A CA 1
ATOM 842 C C . MET A 1 104 ? 13.566 -5.133 0.798 1.00 80.69 104 MET A C 1
ATOM 844 O O . MET A 1 104 ? 14.236 -4.176 1.183 1.00 80.69 104 MET A O 1
ATOM 848 N N . PHE A 1 105 ? 14.087 -6.159 0.126 1.00 74.81 105 PHE A N 1
ATOM 849 C CA . PHE A 1 105 ? 15.460 -6.199 -0.383 1.00 74.81 105 PHE A CA 1
ATOM 850 C C . PHE A 1 105 ? 15.417 -6.230 -1.911 1.00 74.81 105 PHE A C 1
ATOM 852 O O . PHE A 1 105 ? 14.644 -7.002 -2.474 1.00 74.81 105 PHE A O 1
ATOM 859 N N . TYR A 1 106 ? 16.221 -5.410 -2.593 1.00 72.12 106 TYR A N 1
ATOM 860 C CA . TYR A 1 106 ? 16.145 -5.262 -4.061 1.00 72.12 106 TYR A CA 1
ATOM 861 C C . TYR A 1 106 ? 16.988 -6.275 -4.839 1.00 72.12 106 TYR A C 1
ATOM 863 O O . TYR A 1 106 ? 16.867 -6.353 -6.060 1.00 72.12 106 TYR A O 1
ATOM 871 N N . GLU A 1 107 ? 17.859 -7.017 -4.154 1.00 68.56 107 GLU A N 1
ATOM 872 C CA . GLU A 1 107 ? 18.793 -7.963 -4.764 1.00 68.56 107 GLU A CA 1
ATOM 873 C C . GLU A 1 107 ? 18.460 -9.405 -4.374 1.00 68.56 107 GLU A C 1
ATOM 875 O O . GLU A 1 107 ? 18.095 -9.683 -3.231 1.00 68.56 107 GLU A O 1
ATOM 880 N N . GLY A 1 108 ? 18.646 -10.324 -5.326 1.00 71.00 108 GLY A N 1
ATOM 881 C CA . GLY A 1 108 ? 18.479 -11.761 -5.118 1.00 71.00 108 GLY A CA 1
ATOM 882 C C . GLY A 1 108 ? 17.027 -12.245 -5.113 1.00 71.00 108 GLY A C 1
ATOM 883 O O . GLY A 1 108 ? 16.092 -11.515 -5.451 1.00 71.00 108 GLY A O 1
ATOM 884 N N . ASP A 1 109 ? 16.858 -13.516 -4.750 1.00 76.69 109 ASP A N 1
ATOM 885 C CA . ASP A 1 109 ? 15.536 -14.102 -4.540 1.00 76.69 109 ASP A CA 1
ATOM 886 C C . ASP A 1 109 ? 14.866 -13.443 -3.320 1.00 76.69 109 ASP A C 1
ATOM 888 O O . ASP A 1 109 ? 15.543 -13.139 -2.333 1.00 76.69 109 ASP A O 1
ATOM 892 N N . PRO A 1 110 ? 13.546 -13.195 -3.350 1.00 76.31 110 PRO A N 1
ATOM 893 C CA . PRO A 1 110 ? 12.853 -12.547 -2.253 1.00 76.31 110 PRO A CA 1
ATOM 894 C C . PRO A 1 110 ? 12.840 -13.466 -1.029 1.00 76.31 110 PRO A C 1
ATOM 896 O O . PRO A 1 110 ? 12.047 -14.398 -0.929 1.00 76.31 110 PRO A O 1
ATOM 899 N N . GLU A 1 111 ? 13.702 -13.163 -0.061 1.00 77.44 111 GLU A N 1
ATOM 900 C CA . GLU A 1 111 ? 13.689 -13.773 1.278 1.00 77.44 111 GLU A CA 1
ATOM 901 C C . GLU A 1 111 ? 12.726 -13.049 2.246 1.00 77.44 111 GLU A C 1
ATOM 903 O O . GLU A 1 111 ? 12.745 -13.277 3.458 1.00 77.44 111 GLU A O 1
ATOM 908 N N . HIS A 1 112 ? 11.884 -12.156 1.719 1.00 80.44 112 HIS A N 1
ATOM 909 C CA . HIS A 1 112 ? 10.927 -11.348 2.470 1.00 80.44 112 HIS A CA 1
ATOM 910 C C . HIS A 1 112 ? 9.480 -11.677 2.086 1.00 80.44 112 HIS A C 1
ATOM 912 O O . HIS A 1 112 ? 9.214 -12.366 1.107 1.00 80.44 112 HIS A O 1
ATOM 918 N N . VAL A 1 113 ? 8.539 -11.157 2.865 1.00 87.44 113 VAL A N 1
ATOM 919 C CA . VAL A 1 113 ? 7.097 -11.205 2.609 1.00 87.44 113 VAL A CA 1
ATOM 920 C C . VAL A 1 113 ? 6.521 -9.792 2.608 1.00 87.44 113 VAL A C 1
ATOM 922 O O . VAL A 1 113 ? 7.094 -8.876 3.198 1.00 87.44 113 VAL A O 1
ATOM 925 N N . LEU A 1 114 ? 5.370 -9.601 1.968 1.00 91.44 114 LEU A N 1
ATOM 926 C CA . LEU A 1 114 ? 4.648 -8.326 1.984 1.00 91.44 114 LEU A CA 1
ATOM 927 C C . LEU A 1 114 ? 3.424 -8.413 2.887 1.00 91.44 114 LEU A C 1
ATOM 929 O O . LEU A 1 114 ? 2.996 -9.485 3.319 1.00 91.44 114 LEU A O 1
ATOM 933 N N . LEU A 1 115 ? 2.831 -7.257 3.160 1.00 92.31 115 LEU A N 1
ATOM 934 C CA . LEU A 1 115 ? 1.522 -7.166 3.793 1.00 92.31 115 LEU A CA 1
ATOM 935 C C . LEU A 1 115 ? 0.509 -6.765 2.737 1.00 92.31 115 LEU A C 1
ATOM 937 O O . LEU A 1 115 ? 0.502 -5.618 2.287 1.00 92.31 115 LEU A O 1
ATOM 941 N N . GLU A 1 116 ? -0.381 -7.678 2.370 1.00 96.25 116 GLU A N 1
ATOM 942 C CA . GLU A 1 116 ? -1.533 -7.304 1.563 1.00 96.25 116 GLU A CA 1
ATOM 943 C C . GLU A 1 116 ? -2.587 -6.665 2.474 1.00 96.25 116 GLU A C 1
ATOM 945 O O . GLU A 1 116 ? -3.182 -7.322 3.332 1.00 96.25 116 GLU A O 1
ATOM 950 N N . ALA A 1 117 ? -2.843 -5.372 2.284 1.00 97.25 117 ALA A N 1
ATOM 951 C CA . ALA A 1 117 ? -3.895 -4.644 2.972 1.00 97.25 117 ALA A CA 1
ATOM 952 C C . ALA A 1 117 ? -5.113 -4.431 2.077 1.00 97.25 117 ALA A C 1
ATOM 954 O O . ALA A 1 117 ? -5.015 -3.957 0.947 1.00 97.25 117 ALA A O 1
ATOM 955 N N . THR A 1 118 ? -6.297 -4.665 2.638 1.00 97.88 118 THR A N 1
ATOM 956 C CA . THR A 1 118 ? -7.555 -4.224 2.031 1.00 97.88 118 THR A CA 1
ATOM 957 C C . THR A 1 118 ? -7.897 -2.817 2.512 1.00 97.88 118 THR A C 1
ATOM 959 O O . THR A 1 118 ? -8.162 -2.597 3.699 1.00 97.88 118 THR A O 1
ATOM 962 N N . LEU A 1 119 ? -7.941 -1.871 1.575 1.00 97.69 119 LEU A N 1
ATOM 963 C CA . LEU A 1 119 ? -8.438 -0.515 1.766 1.00 97.69 119 LEU A CA 1
ATOM 964 C C . LEU A 1 119 ? -9.953 -0.453 1.586 1.00 97.69 119 LEU A C 1
ATOM 966 O O . LEU A 1 119 ? -10.507 -1.109 0.712 1.00 97.69 119 LEU A O 1
ATOM 970 N N . SER A 1 120 ? -10.619 0.414 2.344 1.00 97.38 120 SER A N 1
ATOM 971 C CA . SER A 1 120 ? -12.042 0.721 2.216 1.00 97.38 120 SER A CA 1
ATOM 972 C C . SER A 1 120 ? -12.302 2.229 2.195 1.00 97.38 120 SER A C 1
ATOM 974 O O . SER A 1 120 ? -11.598 3.028 2.828 1.00 97.38 120 SER A O 1
ATOM 976 N N . LEU A 1 121 ? -13.352 2.621 1.468 1.00 96.50 121 LEU A N 1
ATOM 977 C CA . LEU A 1 121 ? -13.896 3.985 1.446 1.00 96.50 121 LEU A CA 1
ATOM 978 C C . LEU A 1 121 ? -14.636 4.345 2.746 1.00 96.50 121 LEU A C 1
ATOM 980 O O . LEU A 1 121 ? -14.697 5.512 3.161 1.00 96.50 121 LEU A O 1
ATOM 984 N N . THR A 1 122 ? -15.234 3.334 3.378 1.00 95.31 122 THR A N 1
ATOM 985 C CA . THR A 1 122 ? -16.144 3.480 4.514 1.00 95.31 122 THR A CA 1
ATOM 986 C C . THR A 1 122 ? -15.542 2.895 5.773 1.00 95.31 122 THR A C 1
ATOM 988 O O . THR A 1 122 ? -15.016 1.786 5.768 1.00 95.31 122 THR A O 1
ATOM 991 N N . LYS A 1 123 ? -15.680 3.624 6.880 1.00 96.00 123 LYS A N 1
ATOM 992 C CA . LYS A 1 123 ? -15.274 3.130 8.191 1.00 96.00 123 LYS A CA 1
ATOM 993 C C . LYS A 1 123 ? -16.138 1.915 8.543 1.00 96.00 123 LYS A C 1
ATOM 995 O O . LYS A 1 123 ? -17.365 2.056 8.551 1.00 96.00 123 LYS A O 1
ATOM 1000 N N . PRO A 1 124 ? -15.555 0.748 8.849 1.00 94.69 124 PRO A N 1
ATOM 1001 C CA . PRO A 1 124 ? -16.353 -0.434 9.124 1.00 94.69 124 PRO A CA 1
ATOM 1002 C C . PRO A 1 124 ? -17.084 -0.307 10.468 1.00 94.69 124 PRO A C 1
ATOM 1004 O O . PRO A 1 124 ? -16.535 0.170 11.466 1.00 94.69 124 PRO A O 1
ATOM 1007 N N . ILE A 1 125 ? -18.339 -0.762 10.514 1.00 95.62 125 ILE A N 1
ATOM 1008 C CA . ILE A 1 125 ? -19.171 -0.721 11.731 1.00 95.62 125 ILE A CA 1
ATOM 1009 C C . ILE A 1 125 ? -18.646 -1.717 12.773 1.00 95.62 125 ILE A C 1
ATOM 1011 O O . ILE A 1 125 ? -18.618 -1.407 13.963 1.00 95.62 125 ILE A O 1
ATOM 1015 N N . THR A 1 126 ? -18.162 -2.877 12.331 1.00 95.25 126 THR A N 1
ATOM 1016 C CA . THR A 1 126 ? -17.584 -3.954 13.152 1.00 95.25 126 THR A CA 1
ATOM 1017 C C . THR A 1 126 ? -16.206 -4.361 12.622 1.00 95.25 126 THR A C 1
ATOM 1019 O O . THR A 1 126 ? -15.847 -4.002 11.506 1.00 95.25 126 THR A O 1
ATOM 1022 N N . GLY A 1 127 ? -15.419 -5.084 13.423 1.00 95.62 127 GLY A N 1
ATOM 1023 C CA . GLY A 1 127 ? -14.106 -5.594 13.003 1.00 95.62 127 GLY A CA 1
ATOM 1024 C C . GLY A 1 127 ? -12.974 -4.559 13.036 1.00 95.62 127 GLY A C 1
ATOM 1025 O O . GLY A 1 127 ? -13.214 -3.379 13.314 1.00 95.62 127 GLY A O 1
ATOM 1026 N N . PRO A 1 128 ? -11.728 -4.993 12.808 1.00 97.38 128 PRO A N 1
ATOM 1027 C CA . PRO A 1 128 ? -10.577 -4.119 12.936 1.00 97.38 128 PRO A CA 1
ATOM 1028 C C . PRO A 1 128 ? -10.555 -3.030 11.857 1.00 97.38 128 PRO A C 1
ATOM 1030 O O . PRO A 1 128 ? -11.043 -3.228 10.746 1.00 97.38 128 PRO A O 1
ATOM 1033 N N . PHE A 1 129 ? -9.995 -1.867 12.187 1.00 97.88 129 PHE A N 1
ATOM 1034 C CA . PHE A 1 129 ? -9.626 -0.867 11.187 1.00 97.88 129 PHE A CA 1
ATOM 1035 C C . PHE A 1 129 ? -8.519 0.058 11.685 1.00 97.88 129 PHE A C 1
ATOM 1037 O O . PHE A 1 129 ? -8.383 0.289 12.886 1.00 97.88 129 PHE A O 1
ATOM 1044 N N . VAL A 1 130 ? -7.811 0.681 10.748 1.00 97.38 130 VAL A N 1
ATOM 1045 C CA . VAL A 1 130 ? -7.008 1.879 11.001 1.00 97.38 130 VAL A CA 1
ATOM 1046 C C . VAL A 1 130 ? -7.218 2.894 9.883 1.00 97.38 130 VAL A C 1
ATOM 1048 O O . VAL A 1 130 ? -7.271 2.546 8.705 1.00 97.38 130 VAL A O 1
ATOM 1051 N N . GLU A 1 131 ? -7.405 4.158 10.254 1.00 97.44 131 GLU A N 1
ATOM 1052 C CA . GLU A 1 131 ? -7.500 5.264 9.308 1.00 97.44 131 GLU A CA 1
ATOM 1053 C C . GLU A 1 131 ? -6.111 5.663 8.808 1.00 97.44 131 GLU A C 1
ATOM 1055 O O . GLU A 1 131 ? -5.265 6.034 9.615 1.00 97.44 131 GLU A O 1
ATOM 1060 N N . VAL A 1 132 ? -5.904 5.674 7.495 1.00 96.50 132 VAL A N 1
ATOM 1061 C CA . VAL A 1 132 ? -4.627 6.011 6.852 1.00 96.50 132 VAL A CA 1
ATOM 1062 C C . VAL A 1 132 ? -4.770 7.198 5.905 1.00 96.50 132 VAL A C 1
ATOM 1064 O O . VAL A 1 132 ? -5.832 7.410 5.308 1.00 96.50 132 VAL A O 1
ATOM 1067 N N . LYS A 1 133 ? -3.692 7.967 5.730 1.00 96.06 133 LYS A N 1
ATOM 1068 C CA . LYS A 1 133 ? -3.555 8.864 4.573 1.00 96.06 133 LYS A CA 1
ATOM 1069 C C . LYS A 1 133 ? -2.665 8.192 3.540 1.00 96.06 133 LYS A C 1
ATOM 1071 O O . LYS A 1 133 ? -1.612 7.684 3.895 1.00 96.06 133 LYS A O 1
ATOM 1076 N N . LEU A 1 134 ? -3.077 8.205 2.275 1.00 97.25 134 LEU A N 1
ATOM 1077 C CA . LEU A 1 134 ? -2.253 7.679 1.185 1.00 97.25 134 LEU A CA 1
ATOM 1078 C C . LEU A 1 134 ? -1.592 8.860 0.485 1.00 97.25 134 LEU A C 1
ATOM 1080 O O . LEU A 1 134 ? -2.267 9.726 -0.084 1.00 97.25 134 LEU A O 1
ATOM 1084 N N . ILE A 1 135 ? -0.275 8.919 0.586 1.00 96.50 135 ILE A N 1
ATOM 1085 C CA . ILE A 1 135 ? 0.555 10.015 0.09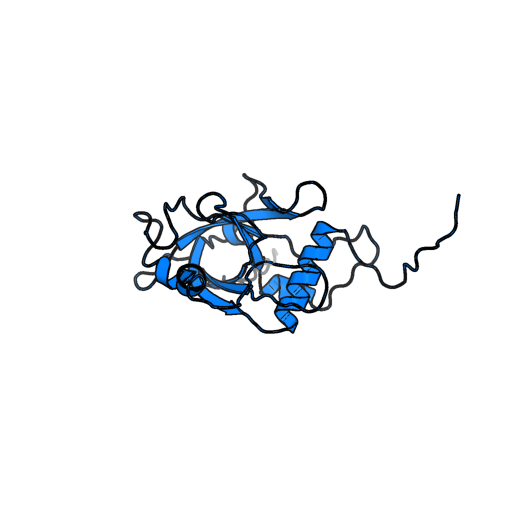9 1.00 96.50 135 ILE A CA 1
ATOM 1086 C C . ILE A 1 135 ? 1.382 9.478 -1.066 1.00 96.50 135 ILE A C 1
ATOM 1088 O O . ILE A 1 135 ? 1.771 8.315 -1.057 1.00 96.50 135 ILE A O 1
ATOM 1092 N N . THR A 1 136 ? 1.614 10.299 -2.087 1.00 95.94 136 THR A N 1
ATOM 1093 C CA . THR A 1 136 ? 2.563 9.929 -3.147 1.00 95.94 136 THR A CA 1
ATOM 1094 C C . THR A 1 136 ? 3.957 9.864 -2.537 1.00 95.94 136 THR A C 1
ATOM 1096 O O . THR A 1 136 ? 4.332 10.776 -1.801 1.00 95.94 136 THR A O 1
ATOM 1099 N N . ALA A 1 137 ? 4.714 8.824 -2.837 1.00 94.81 137 ALA A N 1
ATOM 1100 C CA . ALA A 1 137 ? 6.087 8.677 -2.390 1.00 94.81 137 ALA A CA 1
ATOM 1101 C C . ALA A 1 137 ? 7.034 8.576 -3.582 1.00 94.81 137 ALA A C 1
ATOM 1103 O O . ALA A 1 137 ? 6.609 8.394 -4.726 1.00 94.81 137 ALA A O 1
ATOM 1104 N N . MET A 1 138 ? 8.310 8.720 -3.278 1.00 91.19 138 MET A N 1
ATOM 1105 C CA . MET A 1 138 ? 9.417 8.446 -4.170 1.00 91.19 138 MET A CA 1
ATOM 1106 C C . MET A 1 138 ? 10.474 7.672 -3.407 1.00 91.19 138 MET A C 1
ATOM 1108 O O . MET A 1 138 ? 10.458 7.610 -2.175 1.00 91.19 138 MET A O 1
ATOM 1112 N N . HIS A 1 139 ? 11.374 7.077 -4.165 1.00 89.31 139 HIS A N 1
ATOM 1113 C CA . HIS A 1 139 ? 12.494 6.349 -3.630 1.00 89.31 139 HIS A CA 1
ATOM 1114 C C . HIS A 1 139 ? 13.664 6.527 -4.584 1.00 89.31 139 HIS A C 1
ATOM 1116 O O . HIS A 1 139 ? 13.486 6.340 -5.781 1.00 89.31 139 HIS A O 1
ATOM 1122 N N . ASP A 1 140 ? 14.822 6.919 -4.066 1.00 85.50 140 ASP A N 1
ATOM 1123 C CA . ASP A 1 140 ? 16.074 6.979 -4.818 1.00 85.50 140 ASP A CA 1
ATOM 1124 C C . ASP A 1 140 ? 17.261 6.530 -3.947 1.00 85.50 140 ASP A C 1
ATOM 1126 O O . ASP A 1 140 ? 17.134 6.354 -2.733 1.00 85.50 140 ASP A O 1
ATOM 1130 N N . GLN A 1 141 ? 18.425 6.319 -4.566 1.00 79.50 141 GLN A N 1
ATOM 1131 C CA . GLN A 1 141 ? 19.651 5.901 -3.872 1.00 79.50 141 GLN A CA 1
ATOM 1132 C C . GLN A 1 141 ? 20.167 6.893 -2.821 1.00 79.50 141 GLN A C 1
ATOM 1134 O O . GLN A 1 141 ? 20.932 6.494 -1.942 1.00 79.50 141 GLN A O 1
ATOM 1139 N N . VAL A 1 142 ? 19.853 8.182 -2.957 1.00 78.44 142 VAL A N 1
ATOM 1140 C CA . VAL A 1 142 ? 20.479 9.246 -2.164 1.00 78.44 142 VAL A CA 1
ATOM 1141 C C . VAL A 1 142 ? 19.690 9.476 -0.885 1.00 78.44 142 VAL A C 1
ATOM 1143 O O . VAL A 1 142 ? 20.261 9.455 0.205 1.00 78.44 142 VAL A O 1
ATOM 1146 N N . ASP A 1 143 ? 18.385 9.671 -1.033 1.00 78.19 143 ASP A N 1
ATOM 1147 C CA . ASP A 1 143 ? 17.469 10.042 0.038 1.00 78.19 143 ASP A CA 1
ATOM 1148 C C . ASP A 1 143 ? 16.650 8.843 0.548 1.00 78.19 143 ASP A C 1
ATOM 1150 O O . ASP A 1 143 ? 15.941 8.958 1.552 1.00 78.19 143 ASP A O 1
ATOM 1154 N N . GLY A 1 144 ? 16.762 7.677 -0.099 1.00 85.50 144 GLY A N 1
ATOM 1155 C CA . GLY A 1 144 ? 15.987 6.489 0.242 1.00 85.50 144 GLY A CA 1
ATOM 1156 C C . GLY A 1 144 ? 14.506 6.699 -0.053 1.00 85.50 144 GLY A C 1
ATOM 1157 O O . GLY A 1 144 ? 14.139 7.438 -0.965 1.00 85.50 144 GLY A O 1
ATOM 1158 N N . PHE A 1 145 ? 13.629 6.028 0.691 1.00 88.62 145 PHE A N 1
ATOM 1159 C CA . PHE A 1 145 ? 12.191 6.238 0.558 1.00 88.62 145 PHE A CA 1
ATOM 1160 C C . PHE A 1 145 ? 11.761 7.523 1.258 1.00 88.62 145 PHE A C 1
ATOM 1162 O O . PHE A 1 145 ? 11.896 7.661 2.476 1.00 88.62 145 PHE A O 1
ATOM 1169 N N . TYR A 1 146 ? 11.141 8.427 0.506 1.00 89.62 146 TYR A N 1
ATOM 1170 C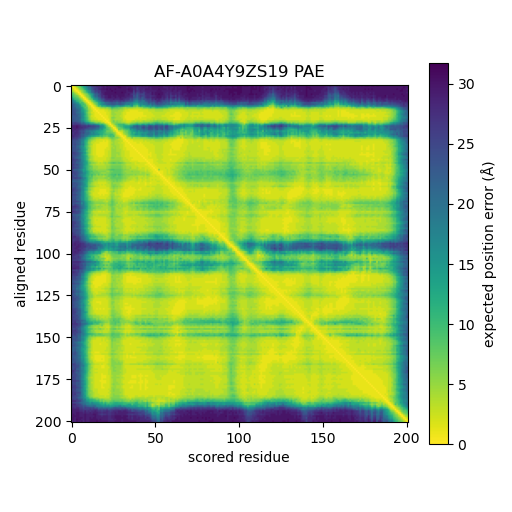 CA . TYR A 1 146 ? 10.580 9.652 1.051 1.00 89.62 146 TYR A CA 1
ATOM 1171 C C . TYR A 1 146 ? 9.125 9.848 0.611 1.00 89.62 146 TYR A C 1
ATOM 1173 O O . TYR A 1 146 ? 8.800 9.888 -0.581 1.00 89.62 146 TYR A O 1
ATOM 1181 N N . PRO A 1 147 ? 8.195 10.030 1.567 1.00 91.06 147 PRO A N 1
ATOM 1182 C CA . PRO A 1 147 ? 6.868 10.513 1.236 1.00 91.06 147 PRO A CA 1
ATOM 1183 C C . PRO A 1 147 ? 6.953 11.961 0.741 1.00 91.06 147 PRO A C 1
ATOM 1185 O O . PRO A 1 147 ? 7.812 12.735 1.166 1.00 91.06 147 PRO A O 1
ATOM 1188 N N . TRP A 1 148 ? 5.977 12.383 -0.062 1.00 90.62 148 TRP A N 1
ATOM 1189 C CA . TRP A 1 148 ? 5.755 13.792 -0.389 1.00 90.62 148 TRP A CA 1
ATOM 1190 C C . TRP A 1 148 ? 4.559 14.376 0.370 1.00 90.62 148 TRP A C 1
ATOM 1192 O O . TRP A 1 148 ? 3.444 14.443 -0.170 1.00 90.62 148 TRP A O 1
ATOM 1202 N N . PRO A 1 149 ? 4.755 14.834 1.626 1.00 80.31 149 PRO A N 1
ATOM 1203 C CA . PRO A 1 149 ? 3.725 15.526 2.385 1.00 80.31 149 PRO A CA 1
ATOM 1204 C C . PRO A 1 149 ? 3.051 16.628 1.561 1.00 80.31 149 PRO A C 1
ATOM 1206 O O . PRO A 1 149 ? 3.702 17.509 1.009 1.00 80.31 149 PRO A O 1
ATOM 1209 N N . GLY A 1 150 ? 1.720 16.579 1.480 1.00 82.00 150 GLY A N 1
ATOM 1210 C CA . GLY A 1 150 ? 0.922 17.532 0.700 1.00 82.00 150 GLY A CA 1
ATOM 1211 C C . GLY A 1 150 ? 0.557 17.071 -0.714 1.00 82.00 150 GLY A C 1
ATOM 1212 O O . GLY A 1 150 ? -0.299 17.702 -1.332 1.00 82.00 150 GLY A O 1
ATOM 1213 N N . LYS A 1 151 ? 1.105 15.947 -1.200 1.00 92.56 151 LYS A N 1
ATOM 1214 C CA . LYS A 1 151 ? 0.716 15.329 -2.477 1.00 92.56 151 LYS A CA 1
ATOM 1215 C C . LYS A 1 151 ? -0.104 14.046 -2.243 1.00 92.56 151 LYS A C 1
ATOM 1217 O O . LYS A 1 151 ? 0.464 12.956 -2.151 1.00 92.56 151 LYS A O 1
ATOM 1222 N N . PRO A 1 152 ? -1.444 14.136 -2.117 1.00 93.88 152 PRO A N 1
ATOM 1223 C CA . PRO A 1 152 ? -2.280 12.960 -1.885 1.00 93.88 152 PRO A CA 1
ATOM 1224 C C . PRO A 1 152 ? -2.260 12.020 -3.093 1.00 93.88 152 PRO A C 1
ATOM 1226 O O . PRO A 1 152 ? -2.425 12.472 -4.227 1.00 93.88 152 PRO A O 1
ATOM 1229 N N . HIS A 1 153 ? -2.119 10.718 -2.839 1.00 95.31 153 HIS A N 1
ATOM 1230 C CA . HIS A 1 153 ? -2.205 9.683 -3.871 1.00 95.31 153 HIS A CA 1
ATOM 1231 C C . HIS A 1 153 ? -3.623 9.641 -4.488 1.00 95.31 153 HIS A C 1
ATOM 1233 O O . HIS A 1 153 ? -4.596 9.900 -3.764 1.00 95.31 153 HIS A O 1
ATOM 1239 N N . PRO A 1 154 ? -3.808 9.279 -5.777 1.00 94.19 154 PRO A N 1
ATOM 1240 C CA . PRO A 1 154 ? -5.131 9.144 -6.390 1.00 94.19 154 PRO A CA 1
ATOM 1241 C C . PRO A 1 154 ? -6.120 8.290 -5.586 1.00 94.19 154 PRO A C 1
ATOM 1243 O O . PRO A 1 154 ? -7.291 8.655 -5.485 1.00 94.19 154 PRO A O 1
ATOM 1246 N N . LEU A 1 155 ? -5.671 7.211 -4.936 1.00 94.75 155 LEU A N 1
ATOM 1247 C CA . LEU A 1 155 ? -6.530 6.414 -4.046 1.00 94.75 155 LEU A CA 1
ATOM 1248 C C . LEU A 1 155 ? -7.077 7.232 -2.860 1.00 94.75 155 LEU A C 1
ATOM 1250 O O . LEU A 1 155 ? -8.254 7.116 -2.513 1.00 94.75 155 LEU A O 1
ATOM 1254 N N . HIS A 1 156 ? -6.271 8.121 -2.272 1.00 94.88 156 HIS A N 1
ATOM 1255 C CA . HIS A 1 156 ? -6.744 9.010 -1.208 1.00 94.88 156 HIS A CA 1
ATOM 1256 C C . HIS A 1 156 ? -7.767 10.026 -1.722 1.00 94.88 156 HIS A C 1
ATOM 1258 O O . HIS A 1 156 ? -8.767 10.287 -1.058 1.00 94.88 156 HIS A O 1
ATOM 1264 N N . GLN A 1 157 ? -7.563 10.568 -2.926 1.00 93.75 157 GLN A N 1
ATOM 1265 C CA . GLN A 1 157 ? -8.519 11.479 -3.573 1.00 93.75 157 GLN A CA 1
ATOM 1266 C C . GLN A 1 157 ? -9.836 10.768 -3.911 1.00 93.75 157 GLN A C 1
ATOM 1268 O O . GLN A 1 157 ? -10.922 11.344 -3.829 1.00 93.75 157 GLN A O 1
ATOM 1273 N N . GLN A 1 158 ? -9.753 9.473 -4.215 1.00 94.38 158 GLN A N 1
ATOM 1274 C CA . GLN A 1 158 ? -10.899 8.584 -4.309 1.00 94.38 158 GLN A CA 1
ATOM 1275 C C . GLN A 1 158 ? -11.498 8.253 -2.929 1.00 94.38 158 GLN A C 1
ATOM 1277 O O . GLN A 1 158 ? -12.530 7.605 -2.860 1.00 94.38 158 GLN A O 1
ATOM 1282 N N . GLY A 1 159 ? -10.967 8.739 -1.814 1.00 95.81 159 GLY A N 1
ATOM 1283 C CA . GLY A 1 159 ? -11.566 8.580 -0.489 1.00 95.81 159 GLY A CA 1
ATOM 1284 C C . GLY A 1 159 ? -11.261 7.249 0.195 1.00 95.81 159 GLY A C 1
ATOM 1285 O O . GLY A 1 159 ? -11.857 6.976 1.240 1.00 95.81 159 GLY A O 1
ATOM 1286 N N . TYR A 1 160 ? -10.344 6.440 -0.347 1.00 97.38 160 TYR A N 1
ATOM 1287 C CA . TYR A 1 160 ? -9.801 5.299 0.384 1.00 97.38 160 TYR A CA 1
ATOM 1288 C C . TYR A 1 160 ? -8.979 5.815 1.560 1.00 97.38 160 TYR A C 1
ATOM 1290 O O . TYR A 1 160 ? -8.092 6.658 1.403 1.00 97.38 160 TYR A O 1
ATOM 1298 N N . ARG A 1 161 ? -9.329 5.347 2.758 1.00 96.56 161 ARG A N 1
ATOM 1299 C CA . ARG A 1 161 ? -8.756 5.873 4.004 1.00 96.56 161 ARG A CA 1
ATOM 1300 C C . ARG A 1 161 ? -8.803 4.903 5.174 1.00 96.56 161 ARG A C 1
ATOM 1302 O O . ARG A 1 161 ? -8.410 5.292 6.261 1.00 96.56 161 ARG A O 1
ATOM 1309 N N . TYR A 1 162 ? -9.305 3.684 4.995 1.00 98.00 162 TYR A N 1
ATOM 1310 C CA . TYR A 1 162 ? -9.369 2.695 6.069 1.00 98.00 162 TYR A CA 1
ATOM 1311 C C . TYR A 1 162 ? -8.721 1.400 5.615 1.00 98.00 162 TYR A C 1
ATOM 1313 O O . TYR A 1 162 ? -9.217 0.789 4.677 1.00 98.00 162 TYR A O 1
ATOM 1321 N N . ILE A 1 163 ? -7.665 0.959 6.292 1.00 97.69 163 ILE A N 1
ATOM 1322 C CA . ILE A 1 163 ? -7.241 -0.440 6.212 1.00 97.69 163 ILE A CA 1
ATOM 1323 C C . ILE A 1 163 ? -8.176 -1.229 7.120 1.00 97.69 163 ILE A C 1
ATOM 1325 O O . ILE A 1 163 ? -8.353 -0.862 8.282 1.00 97.69 163 ILE A O 1
ATOM 1329 N N . VAL A 1 164 ? -8.803 -2.275 6.586 1.00 97.69 164 VAL A N 1
ATOM 1330 C CA . VAL A 1 164 ? -9.816 -3.080 7.301 1.00 97.69 164 VAL A CA 1
ATOM 1331 C C . VAL A 1 164 ? -9.430 -4.551 7.443 1.00 97.69 164 VAL A C 1
ATOM 1333 O O . VAL A 1 164 ? -10.049 -5.293 8.200 1.00 97.69 164 VAL A O 1
ATOM 1336 N N . SER A 1 165 ? -8.402 -4.977 6.717 1.00 96.38 165 SER A N 1
ATOM 1337 C CA . SER A 1 165 ? -7.820 -6.311 6.793 1.00 96.38 165 SER A CA 1
ATOM 1338 C C . SER A 1 165 ? -6.378 -6.233 6.316 1.00 96.38 165 SER A C 1
ATOM 1340 O O . SER A 1 165 ? -6.081 -5.431 5.428 1.00 96.38 165 SER A O 1
ATOM 1342 N N . MET A 1 166 ? -5.513 -7.050 6.910 1.00 93.69 166 MET A N 1
ATOM 1343 C CA . MET A 1 166 ? -4.163 -7.300 6.427 1.00 93.69 166 MET A CA 1
ATOM 1344 C C . MET A 1 166 ? -3.838 -8.786 6.551 1.00 93.69 166 MET A C 1
ATOM 1346 O O . MET A 1 166 ? -4.336 -9.446 7.467 1.00 93.69 166 MET A O 1
ATOM 1350 N N . HIS A 1 167 ? -3.008 -9.296 5.650 1.00 92.00 167 HIS A N 1
ATOM 1351 C CA . HIS A 1 167 ? -2.417 -10.629 5.738 1.00 92.00 167 HIS A CA 1
ATOM 1352 C C . HIS A 1 167 ? -1.025 -10.648 5.113 1.00 92.00 167 HIS A C 1
ATOM 1354 O O . HIS A 1 167 ? -0.623 -9.694 4.451 1.00 92.00 167 HIS A O 1
ATOM 1360 N N . VAL A 1 168 ? -0.301 -11.736 5.361 1.00 91.62 168 VAL A N 1
ATOM 1361 C CA . VAL A 1 168 ? 0.997 -11.999 4.739 1.00 91.62 168 VAL A CA 1
ATOM 1362 C C . VAL A 1 168 ? 0.777 -12.396 3.287 1.00 91.62 168 VAL A C 1
ATOM 1364 O O . VAL A 1 168 ? -0.048 -13.266 3.016 1.00 91.62 168 VAL A O 1
ATOM 1367 N N . GLU A 1 169 ? 1.520 -11.757 2.395 1.00 93.62 169 GLU A N 1
ATOM 1368 C CA . GLU A 1 169 ? 1.640 -12.125 0.991 1.00 93.62 169 GLU A CA 1
ATOM 1369 C C . GLU A 1 169 ? 3.031 -12.720 0.757 1.00 93.62 169 GLU A C 1
ATOM 1371 O O . GLU A 1 169 ? 4.043 -12.077 1.053 1.00 93.62 169 GLU A O 1
ATOM 1376 N N . ASP A 1 170 ? 3.060 -13.955 0.262 1.00 91.69 170 ASP A N 1
ATOM 1377 C CA . ASP A 1 170 ? 4.259 -14.762 0.041 1.00 91.69 170 ASP A CA 1
ATOM 1378 C C . ASP A 1 170 ? 4.341 -15.347 -1.382 1.00 91.69 170 ASP A C 1
ATOM 1380 O O . ASP A 1 170 ? 5.236 -16.145 -1.668 1.00 91.69 170 ASP A O 1
ATOM 1384 N N . ASP A 1 171 ? 3.452 -14.939 -2.297 1.00 93.88 171 ASP A N 1
ATOM 1385 C CA . ASP A 1 171 ? 3.504 -15.340 -3.700 1.00 93.88 171 ASP A CA 1
ATOM 1386 C C . ASP A 1 171 ? 4.789 -14.807 -4.366 1.00 93.88 171 ASP A C 1
ATOM 1388 O O . ASP A 1 171 ? 4.948 -13.590 -4.528 1.00 93.88 171 ASP A O 1
ATOM 1392 N N . PRO A 1 172 ? 5.695 -15.689 -4.839 1.00 92.25 172 PRO A N 1
ATOM 1393 C CA . PRO A 1 172 ? 6.993 -15.268 -5.361 1.00 92.25 172 PRO A CA 1
ATOM 1394 C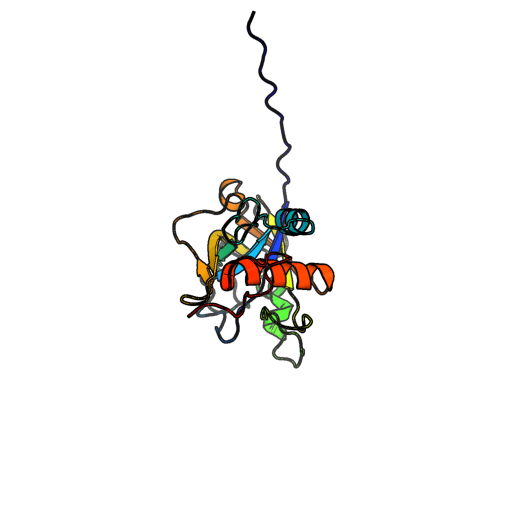 C . PRO A 1 172 ? 6.898 -14.275 -6.517 1.00 92.25 172 PRO A C 1
ATOM 1396 O O . PRO A 1 172 ? 7.758 -13.411 -6.670 1.00 92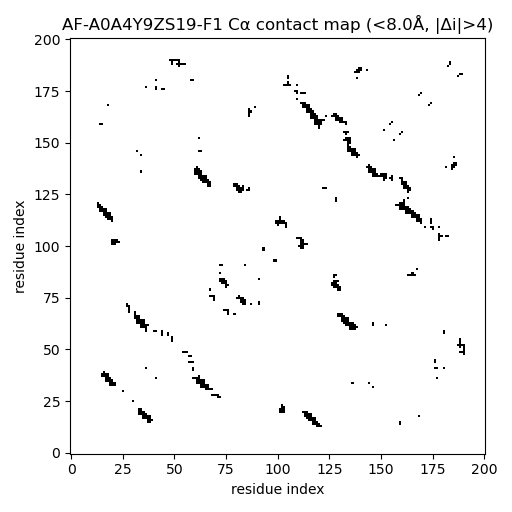.25 172 PRO A O 1
ATOM 1399 N N . LYS A 1 173 ? 5.849 -14.363 -7.340 1.00 93.75 173 LYS A N 1
ATOM 1400 C CA . LYS A 1 173 ? 5.670 -13.459 -8.473 1.00 93.75 173 LYS A CA 1
ATOM 1401 C C . LYS A 1 173 ? 5.312 -12.056 -7.991 1.00 93.75 173 LYS A C 1
ATOM 1403 O O . LYS A 1 173 ? 5.842 -11.093 -8.539 1.00 93.75 173 LYS A O 1
ATOM 1408 N N . ILE A 1 174 ? 4.447 -11.925 -6.985 1.00 95.19 174 ILE A N 1
ATOM 1409 C CA . ILE A 1 174 ? 4.134 -10.620 -6.385 1.00 95.19 174 ILE A CA 1
ATOM 1410 C C . ILE A 1 174 ? 5.385 -10.026 -5.733 1.00 95.19 174 ILE A C 1
ATOM 1412 O O . ILE A 1 174 ? 5.680 -8.852 -5.960 1.00 95.19 174 ILE A O 1
ATOM 1416 N N . LEU A 1 175 ? 6.146 -10.835 -4.992 1.00 93.75 175 LEU A N 1
ATOM 1417 C CA . LEU A 1 175 ? 7.381 -10.397 -4.340 1.00 93.75 175 LEU A CA 1
ATOM 1418 C C . LEU A 1 175 ? 8.399 -9.864 -5.360 1.00 93.75 175 LEU A C 1
ATOM 1420 O O . LEU A 1 175 ? 8.827 -8.715 -5.258 1.00 93.75 175 LEU A O 1
ATOM 1424 N N . HIS A 1 176 ? 8.703 -10.638 -6.406 1.00 92.75 176 HIS A N 1
ATOM 1425 C CA . HIS A 1 176 ? 9.619 -10.211 -7.467 1.00 92.75 176 HIS A CA 1
ATOM 1426 C C . HIS A 1 176 ? 9.129 -8.967 -8.222 1.00 92.75 176 HIS A C 1
ATOM 1428 O O . HIS A 1 176 ? 9.934 -8.110 -8.589 1.00 92.75 176 HIS A O 1
ATOM 1434 N N . LEU A 1 177 ? 7.819 -8.834 -8.463 1.00 94.19 177 LEU A N 1
ATOM 1435 C CA . LEU A 1 177 ? 7.271 -7.644 -9.117 1.00 94.19 177 LEU A CA 1
ATOM 1436 C C . LEU A 1 177 ? 7.420 -6.395 -8.247 1.00 94.19 177 LEU A C 1
ATOM 1438 O O . LEU A 1 177 ? 7.788 -5.345 -8.775 1.00 94.19 177 LEU A O 1
ATOM 1442 N N . SER A 1 178 ? 7.169 -6.502 -6.941 1.00 93.81 178 SER A N 1
ATOM 1443 C CA . SER A 1 178 ? 7.373 -5.399 -5.998 1.00 93.81 178 SER A CA 1
ATOM 1444 C C . SER A 1 178 ? 8.854 -5.029 -5.876 1.00 93.81 178 SER A C 1
ATOM 1446 O O . SER A 1 178 ? 9.169 -3.844 -5.912 1.00 93.81 178 SER A O 1
ATOM 1448 N N . GLN A 1 179 ? 9.766 -6.011 -5.835 1.00 91.81 179 GLN A N 1
ATOM 1449 C CA . GLN A 1 179 ? 11.215 -5.762 -5.871 1.00 91.81 179 GLN A CA 1
ATOM 1450 C C . GLN A 1 179 ? 11.630 -5.021 -7.141 1.00 91.81 179 GLN A C 1
ATOM 1452 O O . GLN A 1 179 ? 12.326 -4.014 -7.063 1.00 91.81 179 GLN A O 1
ATOM 1457 N N . ARG A 1 180 ? 11.187 -5.492 -8.317 1.00 92.12 180 ARG A N 1
ATOM 1458 C CA . ARG A 1 180 ? 11.500 -4.852 -9.603 1.00 92.12 180 ARG A CA 1
ATOM 1459 C C . ARG A 1 180 ? 10.965 -3.424 -9.656 1.00 92.12 180 ARG A C 1
ATOM 1461 O O . ARG A 1 180 ? 11.654 -2.532 -10.141 1.00 92.12 180 ARG A O 1
ATOM 1468 N N . LEU A 1 181 ? 9.745 -3.207 -9.166 1.00 93.62 181 LEU A N 1
ATOM 1469 C CA . LEU A 1 181 ? 9.156 -1.874 -9.081 1.00 93.62 181 LEU A CA 1
ATOM 1470 C C . LEU A 1 181 ? 10.014 -0.956 -8.212 1.00 93.62 181 LEU A C 1
ATOM 1472 O O . LEU A 1 181 ? 10.390 0.123 -8.659 1.00 93.62 181 LEU A O 1
ATOM 1476 N N . ASP A 1 182 ? 10.316 -1.383 -6.989 1.00 91.19 182 ASP A N 1
ATOM 1477 C CA . ASP A 1 182 ? 11.050 -0.552 -6.042 1.00 91.19 182 ASP A CA 1
ATOM 1478 C C . ASP A 1 182 ? 12.481 -0.281 -6.518 1.00 91.19 182 ASP A C 1
ATOM 1480 O O . ASP A 1 182 ? 12.968 0.842 -6.422 1.00 91.19 182 ASP A O 1
ATOM 1484 N N . ARG A 1 183 ? 13.117 -1.273 -7.150 1.00 90.25 183 ARG A N 1
ATOM 1485 C CA . ARG A 1 183 ? 14.430 -1.137 -7.787 1.00 90.25 183 ARG A CA 1
ATOM 1486 C C . ARG A 1 183 ? 14.428 -0.113 -8.921 1.00 90.25 183 ARG A C 1
ATOM 1488 O O . ARG A 1 183 ? 15.358 0.682 -8.994 1.00 90.25 183 ARG A O 1
ATOM 1495 N N . ASN A 1 184 ? 13.393 -0.102 -9.763 1.00 91.88 184 ASN A N 1
ATOM 1496 C CA . ASN A 1 184 ? 13.262 0.872 -10.850 1.00 91.88 184 ASN A CA 1
ATOM 1497 C C . ASN A 1 184 ? 13.111 2.311 -10.336 1.00 91.88 184 ASN A C 1
ATOM 1499 O O . ASN A 1 184 ? 13.587 3.236 -10.989 1.00 91.88 184 ASN A O 1
ATOM 1503 N N . HIS A 1 185 ? 12.477 2.504 -9.174 1.00 91.62 185 HIS A N 1
ATOM 1504 C CA . HIS A 1 185 ? 12.465 3.808 -8.504 1.00 91.62 185 HIS A CA 1
ATOM 1505 C C . HIS A 1 185 ? 13.839 4.126 -7.911 1.00 91.62 185 HIS A C 1
ATOM 1507 O O . HIS A 1 185 ? 14.411 5.167 -8.217 1.00 91.62 185 HIS A O 1
ATOM 1513 N N . ALA A 1 186 ? 14.403 3.199 -7.133 1.00 88.88 186 ALA A N 1
ATOM 1514 C CA . ALA A 1 186 ? 15.632 3.426 -6.385 1.00 88.88 186 ALA A CA 1
ATOM 1515 C C . ALA A 1 186 ? 16.860 3.662 -7.280 1.00 88.88 186 ALA A C 1
ATOM 1517 O O . ALA A 1 186 ? 17.606 4.613 -7.055 1.00 88.88 186 ALA A O 1
ATOM 1518 N N . LEU A 1 187 ? 17.094 2.789 -8.267 1.00 87.31 187 LEU A N 1
ATOM 1519 C CA . LEU A 1 187 ? 18.324 2.730 -9.073 1.00 87.31 187 LEU A CA 1
ATOM 1520 C C . LEU A 1 187 ? 18.156 3.289 -10.496 1.00 87.31 187 LEU A C 1
ATOM 1522 O O . LEU A 1 187 ? 19.148 3.424 -11.213 1.00 87.31 187 LEU A O 1
ATOM 1526 N N . GLY A 1 188 ? 16.925 3.594 -10.909 1.00 84.75 188 GLY A N 1
ATOM 1527 C CA . GLY A 1 188 ? 16.584 3.904 -12.295 1.00 84.75 188 GLY A CA 1
ATOM 1528 C C . GLY A 1 188 ? 16.185 2.670 -13.110 1.00 84.75 188 GLY A C 1
ATOM 1529 O O . GLY A 1 188 ? 16.230 1.534 -12.638 1.00 84.75 188 GLY A O 1
ATOM 1530 N N . LEU A 1 189 ? 15.742 2.916 -14.343 1.00 87.00 189 LEU A N 1
ATOM 1531 C CA . LEU A 1 189 ? 15.098 1.911 -15.188 1.00 87.00 189 LEU A CA 1
ATOM 1532 C C . LEU A 1 189 ? 16.112 0.964 -15.837 1.00 87.00 189 LEU A C 1
ATOM 1534 O O . LEU A 1 189 ? 17.053 1.406 -16.498 1.00 87.00 189 LEU A O 1
ATOM 1538 N N . GLU A 1 190 ? 15.869 -0.339 -15.713 1.00 76.56 190 GLU A N 1
ATOM 1539 C CA . GLU A 1 190 ? 16.604 -1.359 -16.464 1.00 76.56 190 GLU A CA 1
ATOM 1540 C C . GLU A 1 190 ? 16.036 -1.501 -17.881 1.00 76.56 190 GLU A C 1
ATOM 1542 O O . GLU A 1 190 ? 14.827 -1.654 -18.055 1.00 76.56 190 GLU A O 1
ATOM 1547 N N . VAL A 1 191 ? 16.902 -1.472 -18.895 1.00 78.56 191 VAL A N 1
ATOM 1548 C CA . VAL A 1 191 ? 16.518 -1.619 -20.306 1.00 78.56 191 VAL A CA 1
ATOM 1549 C C . VAL A 1 191 ? 17.295 -2.785 -20.908 1.00 78.56 191 VAL A C 1
ATOM 1551 O O . VAL A 1 191 ? 18.523 -2.829 -20.821 1.00 78.56 191 VAL A O 1
ATOM 1554 N N . ASP A 1 192 ? 16.588 -3.724 -21.538 1.00 66.75 192 ASP A N 1
ATOM 1555 C CA . ASP A 1 192 ? 17.215 -4.841 -22.248 1.00 66.75 192 ASP A CA 1
ATOM 1556 C C . ASP A 1 192 ? 18.055 -4.320 -23.430 1.00 66.75 192 ASP A C 1
ATOM 1558 O O . ASP A 1 192 ? 17.536 -3.646 -24.323 1.00 66.75 192 ASP A O 1
ATOM 1562 N N . GLY A 1 193 ? 19.342 -4.678 -23.468 1.00 57.94 193 GLY A N 1
ATOM 1563 C CA . GLY A 1 193 ? 20.262 -4.316 -24.555 1.00 57.94 193 GLY A CA 1
ATOM 1564 C C . GLY A 1 193 ? 21.217 -3.162 -24.249 1.00 57.94 193 GLY A C 1
ATOM 1565 O O . GLY A 1 193 ? 22.049 -2.854 -25.097 1.00 57.94 193 GLY A O 1
ATOM 1566 N N . ASP A 1 194 ? 21.158 -2.586 -23.047 1.00 50.47 194 ASP A N 1
ATOM 1567 C CA . ASP A 1 194 ? 22.295 -1.856 -22.487 1.00 50.47 194 ASP A CA 1
ATOM 1568 C C . ASP A 1 194 ? 23.303 -2.868 -21.924 1.00 50.47 194 ASP A C 1
ATOM 1570 O O . ASP A 1 194 ? 23.487 -3.006 -20.712 1.00 50.47 194 ASP A O 1
ATOM 1574 N N . ASP A 1 195 ? 23.981 -3.581 -22.825 1.00 47.41 195 ASP A N 1
ATOM 1575 C CA . ASP A 1 195 ? 25.376 -3.875 -22.538 1.00 47.41 195 ASP A CA 1
ATOM 1576 C C . ASP A 1 195 ? 26.014 -2.504 -22.305 1.00 47.41 195 ASP A C 1
ATOM 1578 O O . ASP A 1 195 ? 25.908 -1.606 -23.143 1.00 47.41 195 ASP A O 1
ATOM 1582 N N . LEU A 1 196 ? 26.584 -2.301 -21.118 1.00 48.03 196 LEU A N 1
ATOM 1583 C CA . LEU A 1 196 ? 27.512 -1.204 -20.927 1.00 48.03 196 LEU A CA 1
ATOM 1584 C C . LEU A 1 196 ? 28.537 -1.366 -22.047 1.00 48.03 196 LEU A C 1
ATOM 1586 O O . LEU A 1 196 ? 29.317 -2.320 -22.029 1.00 48.03 196 LEU A O 1
ATOM 1590 N N . ASP A 1 197 ? 28.510 -0.467 -23.029 1.00 43.97 197 ASP A N 1
ATOM 1591 C CA . ASP A 1 197 ? 29.713 -0.133 -23.766 1.00 43.97 197 ASP A CA 1
ATOM 1592 C C . ASP A 1 197 ? 30.690 0.370 -22.691 1.00 43.97 197 ASP A C 1
ATOM 1594 O O . ASP A 1 197 ? 30.757 1.551 -22.349 1.00 43.97 197 ASP A O 1
ATOM 1598 N N . ASP A 1 198 ? 31.393 -0.590 -22.087 1.00 50.31 198 ASP A N 1
ATOM 1599 C CA . ASP A 1 198 ? 32.672 -0.446 -21.417 1.00 50.31 198 ASP A CA 1
ATOM 1600 C C . ASP A 1 198 ? 33.669 0.024 -22.481 1.00 50.31 198 ASP A C 1
ATOM 1602 O O . ASP A 1 198 ? 34.565 -0.712 -22.866 1.00 50.31 198 ASP A O 1
ATOM 1606 N N . GLU A 1 199 ? 33.475 1.220 -23.024 1.00 50.94 199 GLU A N 1
ATOM 1607 C CA . GLU A 1 199 ? 34.417 1.929 -23.878 1.00 50.94 199 GLU A CA 1
ATOM 1608 C C . GLU A 1 199 ? 33.853 3.335 -24.107 1.00 50.94 199 GLU A C 1
ATOM 1610 O O . GLU A 1 199 ? 32.980 3.534 -24.944 1.00 50.94 199 GLU A O 1
ATOM 1615 N N . ASP A 1 200 ? 34.307 4.314 -23.309 1.00 41.88 200 ASP A N 1
ATOM 1616 C CA . ASP A 1 200 ? 35.042 5.456 -23.873 1.00 41.88 200 ASP A CA 1
ATOM 1617 C C . ASP A 1 200 ? 35.421 6.553 -22.837 1.00 41.88 200 ASP A C 1
ATOM 1619 O O . ASP A 1 200 ? 34.591 7.346 -22.391 1.00 41.88 200 ASP A O 1
ATOM 1623 N N . PHE A 1 201 ? 36.747 6.618 -22.599 1.00 42.12 201 PHE A N 1
ATOM 1624 C CA . PHE A 1 201 ? 37.633 7.696 -22.086 1.00 42.12 201 PHE A CA 1
ATOM 1625 C C . PHE A 1 201 ? 37.834 7.940 -20.579 1.00 42.12 201 PHE A C 1
ATOM 1627 O O . PHE A 1 201 ? 37.016 8.625 -19.929 1.00 42.12 201 PHE A O 1
#

pLDDT: mean 83.03, std 17.07, range [33.03, 98.0]

Organism: NCBI:txid135208

Foldseek 3Di:
DDDDDPPPPPPDDQKWKKWWFDAPDDDCLRPQWTKIFTPVLLVVCLPDAAPDLPRCPSQTFIKTWGFDNDNDQCDDDPPFWDRSCQQCVCVVCVVVPPQEHRHQDLDDQPPHKIKMWMWGLDDDPDATKGFTFIFTWAAEQPPGIDTDPPHGDVVVVVRGTMGRHIDIGDPRSSSNSVSQSNCCRYVTHDHPPPPPPPDDD

Solvent-accessible surface area (backbone atoms only — not comparable to full-atom values): 11697 Å² total; per-residue (Å²): 139,82,82,83,79,83,76,78,80,70,77,75,71,64,56,50,50,32,41,30,38,44,64,85,89,63,57,66,72,80,45,50,57,32,46,28,35,48,47,70,47,55,59,61,40,70,83,61,77,47,90,44,67,84,44,62,82,79,62,69,69,41,29,19,42,31,49,64,91,40,92,40,72,75,49,62,40,88,96,43,35,34,57,39,33,70,50,44,36,68,68,75,52,32,85,77,74,56,88,77,35,43,40,71,61,76,67,82,77,74,80,42,36,35,35,39,30,36,32,21,57,60,83,68,93,65,77,41,28,38,42,37,48,36,24,32,30,49,38,32,80,86,78,39,77,42,67,39,89,93,40,68,23,71,59,32,76,70,42,37,34,22,39,56,45,48,47,84,39,72,56,65,68,60,48,52,50,51,28,53,51,52,36,36,48,31,78,44,49,77,45,96,82,69,69,77,73,88,71,87,136

Mean predicted aligned error: 8.46 Å